Protein AF-A0AAD5JC80-F1 (afdb_monomer_lite)

Foldseek 3Di:
DVPDDQADDDLDDQDFQNVLLAADQDLDADPVFLPFAACQCVDPVNPDDDDPVVVVVVVVVVVVCVVVPPVPDDPVSSVVSPDDPDRHRDDCTGPLSVVVNVCVVPVPCPADEDADDHDALAKRHDAPRDPPWHWDFDADDDDPVNVPDDDHSNVVSCNVNGITGTDPVCSVVSVCSVCVSCVVHPHDYDYDNDD

Organism: Acer negundo (NCBI:txid4023)

Structure (mmCIF, N/CA/C/O backbone):
data_AF-A0AAD5JC80-F1
#
_entry.id   AF-A0AAD5JC80-F1
#
loop_
_atom_site.group_PDB
_atom_site.id
_atom_site.type_symbol
_atom_site.label_atom_id
_atom_site.label_alt_id
_atom_site.label_comp_id
_atom_site.label_asym_id
_atom_site.label_entity_id
_atom_site.label_seq_id
_atom_site.pdbx_PDB_ins_code
_atom_site.Cartn_x
_atom_site.Cartn_y
_atom_site.Cartn_z
_atom_site.occupancy
_atom_site.B_iso_or_equiv
_atom_site.auth_seq_id
_atom_site.auth_comp_id
_atom_site.auth_asym_id
_atom_site.auth_atom_id
_atom_site.pdbx_PDB_model_num
ATOM 1 N N . MET A 1 1 ? 13.075 0.903 -0.795 1.00 59.62 1 MET A N 1
ATOM 2 C CA . MET A 1 1 ? 13.596 1.175 -2.157 1.00 59.62 1 MET A CA 1
ATOM 3 C C . MET A 1 1 ? 14.221 -0.089 -2.755 1.00 59.62 1 MET A C 1
ATOM 5 O O . MET A 1 1 ? 14.386 -1.068 -2.037 1.00 59.62 1 MET A O 1
ATOM 9 N N . ASP A 1 2 ? 14.571 -0.115 -4.049 1.00 63.19 2 ASP A N 1
ATOM 10 C CA . ASP A 1 2 ? 15.135 -1.327 -4.689 1.00 63.19 2 ASP A CA 1
ATOM 11 C C . ASP A 1 2 ? 16.521 -1.729 -4.172 1.00 63.19 2 ASP A C 1
ATOM 13 O O . ASP A 1 2 ? 16.897 -2.894 -4.290 1.00 63.19 2 ASP A O 1
ATOM 17 N N . HIS A 1 3 ? 17.264 -0.790 -3.581 1.00 73.25 3 HIS A N 1
ATOM 18 C CA . HIS A 1 3 ? 18.535 -1.064 -2.909 1.00 73.25 3 HIS A CA 1
ATOM 19 C C . HIS A 1 3 ? 18.376 -1.671 -1.510 1.00 73.25 3 HIS A C 1
ATOM 21 O O . HIS A 1 3 ? 19.348 -2.197 -0.971 1.00 73.25 3 HIS A O 1
ATOM 27 N N . ASP A 1 4 ? 17.174 -1.625 -0.932 1.00 72.25 4 ASP A N 1
ATOM 28 C CA . ASP A 1 4 ? 16.898 -2.179 0.392 1.00 72.25 4 ASP A CA 1
ATOM 29 C C . ASP A 1 4 ? 16.580 -3.671 0.321 1.00 72.25 4 ASP A C 1
ATOM 31 O O . ASP A 1 4 ? 16.280 -4.222 -0.740 1.00 72.25 4 ASP A O 1
ATOM 35 N N . ASN A 1 5 ? 16.588 -4.342 1.471 1.00 81.12 5 ASN A N 1
ATOM 36 C CA . ASN A 1 5 ? 16.246 -5.757 1.568 1.00 81.12 5 ASN A CA 1
ATOM 37 C C . ASN A 1 5 ? 14.864 -6.064 0.939 1.00 81.12 5 ASN A C 1
ATOM 39 O O . ASN A 1 5 ? 13.872 -5.487 1.386 1.00 81.12 5 ASN A O 1
ATOM 43 N N . PRO A 1 6 ? 14.781 -6.989 -0.047 1.00 77.19 6 PRO A N 1
ATOM 44 C CA . PRO A 1 6 ? 13.681 -7.902 -0.339 1.00 77.19 6 PRO A CA 1
ATOM 45 C C . PRO A 1 6 ? 12.348 -7.757 0.372 1.00 77.19 6 PRO A C 1
ATOM 47 O O . PRO A 1 6 ? 11.291 -7.436 -0.168 1.00 77.19 6 PRO A O 1
ATOM 50 N N . PHE A 1 7 ? 12.485 -8.113 1.637 1.00 81.38 7 PHE A N 1
ATOM 51 C CA . PHE A 1 7 ? 11.472 -8.749 2.449 1.00 81.38 7 PHE A CA 1
ATOM 52 C C . PHE A 1 7 ? 11.257 -7.963 3.741 1.00 81.38 7 PHE A C 1
ATOM 54 O O . PHE A 1 7 ? 10.850 -8.525 4.755 1.00 81.38 7 PHE A O 1
ATOM 61 N N . GLN A 1 8 ? 11.620 -6.682 3.727 1.00 76.62 8 GLN A N 1
ATOM 62 C CA . GLN A 1 8 ? 11.486 -5.779 4.856 1.00 76.62 8 GLN A CA 1
ATOM 63 C C . GLN A 1 8 ? 10.945 -4.440 4.378 1.00 76.62 8 GLN A C 1
ATOM 65 O O . GLN A 1 8 ? 11.217 -4.003 3.257 1.00 76.62 8 GLN A O 1
ATOM 70 N N . ASP A 1 9 ? 10.192 -3.790 5.258 1.00 74.25 9 ASP A N 1
ATOM 71 C CA . ASP A 1 9 ? 9.715 -2.438 5.034 1.00 74.25 9 ASP A CA 1
ATOM 72 C C . ASP A 1 9 ? 10.898 -1.469 4.907 1.00 74.25 9 ASP A C 1
ATOM 74 O O . ASP A 1 9 ? 11.919 -1.574 5.596 1.00 74.25 9 ASP A O 1
ATOM 78 N N . SER A 1 10 ? 10.763 -0.532 3.969 1.00 71.31 10 SER A N 1
ATOM 79 C CA . SER A 1 10 ? 11.756 0.512 3.739 1.00 71.31 10 SER A CA 1
ATOM 80 C C . SER A 1 10 ? 11.808 1.418 4.965 1.00 71.31 10 SER A C 1
ATOM 82 O O . SER A 1 10 ? 10.829 2.091 5.272 1.00 71.31 10 SER A O 1
ATOM 84 N N . LYS A 1 11 ? 12.954 1.457 5.652 1.00 68.31 11 LYS A N 1
ATOM 85 C CA . LYS A 1 11 ? 13.178 2.357 6.802 1.00 68.31 11 LYS A CA 1
ATOM 86 C C . LYS A 1 11 ? 13.638 3.755 6.377 1.00 68.31 11 LYS A C 1
ATOM 88 O O . LYS A 1 11 ? 13.760 4.648 7.216 1.00 68.31 11 LYS A O 1
ATOM 93 N N . ASP A 1 12 ? 13.895 3.930 5.083 1.00 64.00 12 ASP A N 1
ATOM 94 C CA . ASP A 1 12 ? 14.198 5.219 4.479 1.00 64.00 12 ASP A CA 1
ATOM 95 C C . ASP A 1 12 ? 12.967 6.126 4.507 1.00 64.00 12 ASP A C 1
ATOM 97 O O . ASP A 1 12 ? 11.843 5.698 4.234 1.00 64.00 12 ASP A O 1
ATOM 101 N N . LEU A 1 13 ? 13.192 7.404 4.817 1.00 59.66 13 LEU A N 1
ATOM 102 C CA . LEU A 1 13 ? 12.146 8.411 4.750 1.00 59.66 13 LEU A CA 1
ATOM 103 C C . LEU A 1 13 ? 11.677 8.561 3.298 1.00 59.66 13 LEU A C 1
ATOM 105 O O . LEU A 1 13 ? 12.458 8.932 2.422 1.00 59.66 13 LEU A O 1
ATOM 109 N N . THR A 1 14 ? 10.385 8.356 3.064 1.00 62.00 14 THR A N 1
ATOM 110 C CA . THR A 1 14 ? 9.762 8.687 1.786 1.00 62.00 14 THR A CA 1
ATOM 111 C C . THR A 1 14 ? 9.471 10.189 1.743 1.00 62.00 14 THR A C 1
ATOM 113 O O . THR A 1 14 ? 8.589 10.682 2.446 1.00 62.00 14 THR A O 1
ATOM 116 N N . THR A 1 15 ? 10.210 10.943 0.934 1.00 60.16 15 THR A N 1
ATOM 117 C CA . THR A 1 15 ? 9.846 12.313 0.546 1.00 60.16 15 THR A CA 1
ATOM 118 C C . THR A 1 15 ? 8.687 12.306 -0.458 1.00 60.16 15 THR A C 1
ATOM 120 O O . THR A 1 15 ? 8.429 11.282 -1.100 1.00 60.16 15 THR A O 1
ATOM 123 N N . LEU A 1 16 ? 8.050 13.466 -0.666 1.00 58.78 16 LEU A N 1
ATOM 124 C CA . LEU A 1 16 ? 7.154 13.714 -1.811 1.00 58.78 16 LEU A CA 1
ATOM 125 C C . LEU A 1 16 ? 7.835 13.233 -3.111 1.00 58.78 16 LEU A C 1
ATOM 127 O O . LEU A 1 16 ? 9.043 13.438 -3.261 1.00 58.78 16 LEU A O 1
ATOM 131 N N . GLY A 1 17 ? 7.128 12.537 -4.007 1.00 61.09 17 GLY A N 1
ATOM 132 C CA . GLY A 1 17 ? 7.745 11.895 -5.180 1.00 61.09 17 GLY A CA 1
ATOM 133 C C . GLY A 1 17 ? 8.275 10.485 -4.916 1.00 61.09 17 GLY A C 1
ATOM 134 O O . GLY A 1 17 ? 8.013 9.543 -5.657 1.00 61.09 17 GLY A O 1
ATOM 135 N N . SER A 1 18 ? 9.061 10.310 -3.853 1.00 65.94 18 SER A N 1
ATOM 136 C CA . SER A 1 18 ? 9.803 9.059 -3.622 1.00 65.94 18 SER A CA 1
ATOM 137 C C . SER A 1 18 ? 8.917 7.889 -3.182 1.00 65.94 18 SER A C 1
ATOM 139 O O . SER A 1 18 ? 9.278 6.734 -3.395 1.00 65.94 18 SER A O 1
ATOM 141 N N . GLN A 1 19 ? 7.739 8.190 -2.627 1.00 68.75 19 GLN A N 1
ATOM 142 C CA . GLN A 1 19 ? 6.701 7.210 -2.294 1.00 68.75 19 GLN A CA 1
ATOM 143 C C . GLN A 1 19 ? 6.283 6.368 -3.510 1.00 68.75 19 GLN A C 1
ATOM 145 O O . GLN A 1 19 ? 5.933 5.205 -3.360 1.00 68.75 19 GLN A O 1
ATOM 150 N N . MET A 1 20 ? 6.429 6.910 -4.722 1.00 72.75 20 MET A N 1
ATOM 151 C CA . MET A 1 20 ? 6.118 6.224 -5.978 1.00 72.75 20 MET A CA 1
ATOM 152 C C . MET A 1 20 ? 7.119 5.116 -6.338 1.00 72.75 20 MET A C 1
ATOM 154 O O . MET A 1 20 ? 6.919 4.372 -7.295 1.00 72.75 20 MET A O 1
ATOM 158 N N . LEU A 1 21 ? 8.229 5.018 -5.599 1.00 74.44 21 LEU A N 1
ATOM 159 C CA . LEU A 1 21 ? 9.190 3.920 -5.701 1.00 74.44 21 LEU A CA 1
ATOM 160 C C . LEU A 1 21 ? 8.923 2.800 -4.691 1.00 74.44 21 LEU A C 1
ATOM 162 O O . LEU A 1 21 ? 9.604 1.769 -4.721 1.00 74.44 21 LEU A O 1
ATOM 166 N N . CYS A 1 22 ? 7.982 2.997 -3.766 1.00 77.44 22 CYS A N 1
ATOM 167 C CA . CYS A 1 22 ? 7.575 1.949 -2.849 1.00 77.44 22 CYS A CA 1
ATOM 168 C C . CYS A 1 22 ? 6.920 0.817 -3.637 1.00 77.44 22 CYS A C 1
ATOM 170 O O . CYS A 1 22 ? 6.179 1.037 -4.591 1.00 77.44 22 CYS A O 1
ATOM 172 N N . ARG A 1 23 ? 7.231 -0.419 -3.244 1.00 82.94 23 ARG A N 1
ATOM 173 C CA . ARG A 1 23 ? 6.655 -1.607 -3.861 1.00 82.94 23 ARG A CA 1
ATOM 174 C C . ARG A 1 23 ? 6.197 -2.573 -2.790 1.00 82.94 23 ARG A C 1
ATOM 176 O O . ARG A 1 23 ? 6.936 -2.861 -1.848 1.00 82.94 23 ARG A O 1
ATOM 183 N N . LEU A 1 24 ? 4.981 -3.062 -2.956 1.00 84.62 24 LEU A N 1
ATOM 184 C CA . LEU A 1 24 ? 4.378 -4.091 -2.137 1.00 84.62 24 LEU A CA 1
ATOM 185 C C . LEU A 1 24 ? 5.212 -5.369 -2.223 1.00 84.62 24 LEU A C 1
ATOM 187 O O . LEU A 1 24 ? 5.477 -5.858 -3.319 1.00 84.62 24 LEU A O 1
ATOM 191 N N . TYR A 1 25 ? 5.588 -5.922 -1.072 1.00 82.75 25 TYR A N 1
ATOM 192 C CA . TYR A 1 25 ? 6.295 -7.205 -1.004 1.00 82.75 25 TYR A CA 1
ATOM 193 C C . TYR A 1 25 ? 5.526 -8.293 -0.247 1.00 82.75 25 TYR A C 1
ATOM 195 O O . TYR A 1 25 ? 5.770 -9.476 -0.467 1.00 82.75 25 TYR A O 1
ATOM 203 N N . ARG A 1 26 ? 4.579 -7.918 0.625 1.00 82.62 26 ARG A N 1
ATOM 204 C CA . ARG A 1 26 ? 3.703 -8.850 1.348 1.00 82.62 26 ARG A CA 1
ATOM 205 C C . ARG A 1 26 ? 2.368 -8.203 1.704 1.00 82.62 26 ARG A C 1
ATOM 207 O O . ARG A 1 26 ? 2.316 -7.012 2.003 1.00 82.62 26 ARG A O 1
ATOM 214 N N . PHE A 1 27 ? 1.312 -9.008 1.766 1.00 80.25 27 PHE A N 1
ATOM 215 C CA . PHE A 1 27 ? 0.043 -8.609 2.374 1.00 80.25 27 PHE A CA 1
ATOM 216 C C . PHE A 1 27 ? 0.119 -8.805 3.886 1.00 80.25 27 PHE A C 1
ATOM 218 O O . PHE A 1 27 ? -0.125 -9.895 4.402 1.00 80.25 27 PHE A O 1
ATOM 225 N N . GLN A 1 28 ? 0.512 -7.750 4.595 1.00 79.31 28 GLN A N 1
ATOM 226 C CA . GLN A 1 28 ? 0.576 -7.749 6.050 1.00 79.31 28 GLN A CA 1
ATOM 227 C C . GLN A 1 28 ? 0.132 -6.401 6.609 1.00 79.31 28 GLN A C 1
ATOM 229 O O . GLN A 1 28 ? 0.333 -5.346 6.012 1.00 79.31 28 GLN A O 1
ATOM 234 N N . GLU A 1 29 ? -0.501 -6.457 7.773 1.00 77.62 29 GLU A N 1
ATOM 235 C CA . GLU A 1 29 ? -0.942 -5.296 8.519 1.00 77.62 29 GLU A CA 1
ATOM 236 C C . GLU A 1 29 ? 0.274 -4.525 9.018 1.00 77.62 29 GLU A C 1
ATOM 238 O O . GLU A 1 29 ? 1.187 -5.111 9.596 1.00 77.62 29 GLU A O 1
ATOM 243 N N . ASN A 1 30 ? 0.280 -3.216 8.776 1.00 74.94 30 ASN A N 1
ATOM 244 C CA . ASN A 1 30 ? 1.352 -2.346 9.238 1.00 74.94 30 ASN A CA 1
ATOM 245 C C . ASN A 1 30 ? 1.399 -2.323 10.776 1.00 74.94 30 ASN A C 1
ATOM 247 O O . ASN A 1 30 ? 0.355 -2.337 11.437 1.00 74.94 30 ASN A O 1
ATOM 251 N N . ASP A 1 31 ? 2.598 -2.196 11.339 1.00 70.25 31 ASP A N 1
ATOM 252 C CA . ASP A 1 31 ? 2.843 -2.171 12.784 1.00 70.25 31 ASP A CA 1
ATOM 253 C C . ASP A 1 31 ? 2.041 -1.105 13.550 1.00 70.25 31 ASP A C 1
ATOM 255 O O . ASP A 1 31 ? 1.685 -1.300 14.715 1.00 70.25 31 ASP A O 1
ATOM 259 N N . LYS A 1 32 ? 1.679 0.004 12.893 1.00 70.25 32 LYS A N 1
ATOM 260 C CA . LYS A 1 32 ? 0.777 1.031 13.440 1.00 70.25 32 LYS A CA 1
ATOM 261 C C . LYS A 1 32 ? -0.577 0.453 13.841 1.00 70.25 32 LYS A C 1
ATOM 263 O O . LYS A 1 32 ? -1.128 0.858 14.860 1.00 70.25 32 LYS A O 1
ATOM 268 N N . PHE A 1 33 ? -1.112 -0.468 13.041 1.00 75.94 33 PHE A N 1
ATOM 269 C CA . PHE A 1 33 ? -2.371 -1.144 13.338 1.00 75.94 33 PHE A CA 1
ATOM 270 C C . PHE A 1 33 ? -2.148 -2.423 14.132 1.00 75.94 33 PHE A C 1
ATOM 272 O O . PHE A 1 33 ? -2.972 -2.726 14.984 1.00 75.94 33 PHE A O 1
ATOM 279 N N . VAL A 1 34 ? -1.036 -3.139 13.935 1.00 76.75 34 VAL A N 1
ATOM 280 C CA . VAL A 1 34 ? -0.784 -4.403 14.649 1.00 76.75 34 VAL A CA 1
ATOM 281 C C . VAL A 1 34 ? -0.771 -4.226 16.177 1.00 76.75 34 VAL A C 1
ATOM 283 O O . VAL A 1 34 ? -1.183 -5.131 16.900 1.00 76.75 34 VAL A O 1
ATOM 286 N N . LYS A 1 35 ? -0.366 -3.038 16.658 1.00 77.06 35 LYS A N 1
ATOM 287 C CA . LYS A 1 35 ? -0.378 -2.632 18.077 1.00 77.06 35 LYS A CA 1
ATOM 288 C C . LYS A 1 35 ? -1.738 -2.148 18.584 1.00 77.06 35 LYS A C 1
ATOM 290 O O . LYS A 1 35 ? -1.878 -1.893 19.776 1.00 77.06 35 LYS A O 1
ATOM 295 N N . TYR A 1 36 ? -2.717 -1.946 17.707 1.00 82.38 36 TYR A N 1
ATOM 296 C CA . TYR A 1 36 ? -4.014 -1.415 18.105 1.00 82.38 36 TYR A CA 1
ATOM 297 C C . TYR A 1 36 ? -4.770 -2.444 18.948 1.00 82.38 36 TYR A C 1
ATOM 299 O O . TYR A 1 36 ? -4.973 -3.574 18.506 1.00 82.38 36 TYR A O 1
ATOM 307 N N . GLU A 1 37 ? -5.234 -2.040 20.127 1.00 83.69 37 GLU A N 1
ATOM 308 C CA . GLU A 1 37 ? -6.075 -2.856 21.003 1.00 83.69 37 GLU A CA 1
ATOM 309 C C . GLU A 1 37 ? -7.517 -2.332 20.994 1.00 83.69 37 GLU A C 1
ATOM 311 O O . GLU A 1 37 ? -7.754 -1.122 20.978 1.00 83.69 37 GLU A O 1
ATOM 316 N N . ALA A 1 38 ? -8.493 -3.242 20.997 1.00 84.50 38 ALA A N 1
ATOM 317 C CA . ALA A 1 38 ? -9.907 -2.877 21.050 1.00 84.50 38 ALA A CA 1
ATOM 318 C C . ALA A 1 38 ? -10.232 -2.036 22.299 1.00 84.50 38 ALA A C 1
ATOM 320 O O . ALA A 1 38 ? -9.720 -2.287 23.390 1.00 84.50 38 ALA A O 1
ATOM 321 N N . GLY A 1 39 ? -11.107 -1.045 22.145 1.00 82.81 39 GLY A N 1
ATOM 322 C CA . GLY A 1 39 ? -11.510 -0.104 23.185 1.00 82.81 39 GLY A CA 1
ATOM 323 C C . GLY A 1 39 ? -10.570 1.090 23.384 1.00 82.81 39 GLY A C 1
ATOM 324 O O . GLY A 1 39 ? -10.955 2.036 24.078 1.00 82.81 39 GLY A O 1
ATOM 325 N N . VAL A 1 40 ? -9.373 1.115 22.779 1.00 81.31 40 VAL A N 1
ATOM 326 C CA . VAL A 1 40 ? -8.398 2.212 22.956 1.00 81.31 40 VAL A CA 1
ATOM 327 C C . VAL A 1 40 ? -8.943 3.545 22.439 1.00 81.31 40 VAL A C 1
ATOM 329 O O . VAL A 1 40 ? -8.760 4.574 23.089 1.00 81.31 40 VAL A O 1
ATOM 332 N N . MET A 1 41 ? -9.665 3.553 21.313 1.00 78.81 41 MET A N 1
ATOM 333 C CA . MET A 1 41 ? -10.274 4.780 20.774 1.00 78.81 41 MET A CA 1
ATOM 334 C C . MET A 1 41 ? -11.457 5.280 21.617 1.00 78.81 41 MET A C 1
ATOM 336 O O . MET A 1 41 ? -11.747 6.485 21.650 1.00 78.81 41 MET A O 1
ATOM 340 N N . SER A 1 42 ? -12.162 4.356 22.265 1.00 71.81 42 SER A N 1
ATOM 341 C CA . SER A 1 42 ? -13.343 4.640 23.084 1.00 71.81 42 SER A CA 1
ATOM 342 C C . SER A 1 42 ? -12.981 5.000 24.528 1.00 71.81 42 SER A C 1
ATOM 344 O O . SER A 1 42 ? -13.773 5.650 25.211 1.00 71.81 42 SER A O 1
ATOM 346 N N . SER A 1 43 ? -11.784 4.631 24.994 1.00 74.19 43 SER A N 1
ATOM 347 C CA . SER A 1 43 ? -11.316 4.907 26.350 1.00 74.19 43 SER A CA 1
ATOM 348 C C . SER A 1 43 ? -10.774 6.342 26.489 1.00 74.19 43 SER A C 1
ATOM 350 O O . SER A 1 43 ? -9.801 6.694 25.819 1.00 74.19 43 SER A O 1
ATOM 352 N N . PRO A 1 44 ? -11.330 7.172 27.395 1.00 67.19 44 PRO A N 1
ATOM 353 C CA . PRO A 1 44 ? -10.838 8.532 27.634 1.00 67.19 44 PRO A CA 1
ATOM 354 C C . PRO A 1 44 ? -9.382 8.579 28.127 1.00 67.19 44 PRO A C 1
ATOM 356 O O . PRO A 1 44 ? -8.685 9.562 27.884 1.00 67.19 44 PRO A O 1
ATOM 359 N N . ASP A 1 45 ? -8.932 7.520 28.806 1.00 70.19 45 ASP A N 1
ATOM 360 C CA . ASP A 1 45 ? -7.620 7.456 29.459 1.00 70.19 45 ASP A CA 1
ATOM 361 C C . ASP A 1 45 ? -6.531 6.825 28.575 1.00 70.19 45 ASP A C 1
ATOM 363 O O . ASP A 1 45 ? -5.346 7.055 28.816 1.00 70.19 45 ASP A O 1
ATOM 367 N N . HIS A 1 46 ? -6.919 6.065 27.542 1.00 65.88 46 HIS A N 1
ATOM 368 C CA . HIS A 1 46 ? -5.991 5.335 26.664 1.00 65.88 46 HIS A CA 1
ATOM 369 C C . HIS A 1 46 ? -5.926 5.888 25.237 1.00 65.88 46 HIS A C 1
ATOM 371 O O . HIS A 1 46 ? -5.053 5.477 24.473 1.00 65.88 46 HIS A O 1
ATOM 377 N N . ALA A 1 47 ? -6.796 6.837 24.873 1.00 62.91 47 ALA A N 1
ATOM 378 C CA . ALA A 1 47 ? -6.716 7.496 23.577 1.00 62.91 47 ALA A CA 1
ATOM 379 C C . ALA A 1 47 ? -5.322 8.137 23.388 1.00 62.91 47 ALA A C 1
ATOM 381 O O . ALA A 1 47 ? -4.888 8.921 24.244 1.00 62.91 47 ALA A O 1
ATOM 382 N N . PRO A 1 48 ? -4.612 7.847 22.278 1.00 64.50 48 PRO A N 1
ATOM 383 C CA . PRO A 1 48 ? -3.326 8.468 21.993 1.00 64.50 48 PRO A CA 1
ATOM 384 C C . PRO A 1 48 ? -3.465 9.992 22.002 1.00 64.50 48 PRO A C 1
ATOM 386 O O . PRO A 1 48 ? -4.244 10.563 21.235 1.00 64.50 48 PRO A O 1
ATOM 389 N N . LYS A 1 49 ? -2.724 10.670 22.882 1.00 68.31 49 LYS A N 1
ATOM 390 C CA . LYS A 1 49 ? -2.721 12.135 22.927 1.00 68.31 49 LYS A CA 1
ATOM 391 C C . LYS A 1 49 ? -1.888 12.660 21.765 1.00 68.31 49 LYS A C 1
ATOM 393 O O . LYS A 1 49 ? -0.686 12.411 21.700 1.00 68.31 49 LYS A O 1
ATOM 398 N N . PHE A 1 50 ? -2.532 13.382 20.855 1.00 75.38 50 PHE A N 1
ATOM 399 C CA . PHE A 1 50 ? -1.836 14.084 19.786 1.00 75.38 50 PHE A CA 1
ATOM 400 C C . PHE A 1 50 ? -1.169 15.347 20.344 1.00 75.38 50 PHE A C 1
ATOM 402 O O . PHE A 1 50 ? -1.842 16.220 20.890 1.00 75.38 50 PHE A O 1
ATOM 409 N N . ASP A 1 51 ? 0.153 15.425 20.223 1.00 80.81 51 ASP A N 1
ATOM 410 C CA . ASP A 1 51 ? 0.950 16.583 20.627 1.00 80.81 51 ASP A CA 1
ATOM 411 C C . ASP A 1 51 ? 1.182 17.487 19.408 1.00 80.81 51 ASP A C 1
ATOM 413 O O . ASP A 1 51 ? 2.031 17.205 18.557 1.00 80.81 51 ASP A O 1
ATOM 417 N N . GLN A 1 52 ? 0.387 18.555 19.320 1.00 80.12 52 GLN A N 1
ATOM 418 C CA . GLN A 1 52 ? 0.424 19.505 18.208 1.00 80.12 52 GLN A CA 1
ATOM 419 C C . GLN A 1 52 ? 1.773 20.232 18.119 1.00 80.12 52 GLN A C 1
ATOM 421 O O . GLN A 1 52 ? 2.308 20.380 17.026 1.00 80.12 52 GLN A O 1
ATOM 426 N N . GLU A 1 53 ? 2.359 20.642 19.249 1.00 84.12 53 GLU A N 1
ATOM 427 C CA . GLU A 1 53 ? 3.630 21.378 19.251 1.00 84.12 53 GLU A CA 1
ATOM 428 C C . GLU A 1 53 ? 4.780 20.493 18.776 1.00 84.12 53 GLU A C 1
ATOM 430 O O . GLU A 1 53 ? 5.613 20.917 17.968 1.00 84.12 53 GLU A O 1
ATOM 435 N N . LYS A 1 54 ? 4.806 19.235 19.233 1.00 79.69 54 LYS A N 1
ATOM 436 C CA . LYS A 1 54 ? 5.772 18.248 18.752 1.00 79.69 54 LYS A CA 1
ATOM 437 C C . LYS A 1 54 ? 5.608 18.006 17.253 1.00 79.69 54 LYS A C 1
ATOM 439 O O . LYS A 1 54 ? 6.608 18.006 16.537 1.00 79.69 54 LYS A O 1
ATOM 444 N N . HIS A 1 55 ? 4.375 17.824 16.781 1.00 74.00 55 HIS A N 1
ATOM 445 C CA . HIS A 1 55 ? 4.090 17.621 15.362 1.00 74.00 55 HIS A CA 1
ATOM 446 C C . HIS A 1 55 ? 4.546 18.812 14.506 1.00 74.00 55 HIS A C 1
ATOM 448 O O . HIS A 1 55 ? 5.250 18.622 13.516 1.00 74.00 55 HIS A O 1
ATOM 454 N N . ASP A 1 56 ? 4.206 20.036 14.903 1.00 76.38 56 ASP A N 1
ATOM 455 C CA . ASP A 1 56 ? 4.506 21.242 14.128 1.00 76.38 56 ASP A CA 1
ATOM 456 C C . ASP A 1 56 ? 6.008 21.525 14.076 1.00 76.38 56 ASP A C 1
ATOM 458 O O . ASP A 1 56 ? 6.542 21.871 13.020 1.00 76.38 56 ASP A O 1
ATOM 462 N N . LYS A 1 57 ? 6.717 21.300 15.187 1.00 79.62 57 LYS A N 1
ATOM 463 C CA . LYS A 1 57 ? 8.178 21.389 15.219 1.00 79.62 57 LYS A CA 1
ATOM 464 C C . LYS A 1 57 ? 8.820 20.367 14.278 1.00 79.62 57 LYS A C 1
ATOM 466 O O . LYS A 1 57 ? 9.721 20.717 13.522 1.00 79.62 57 LYS A O 1
ATOM 471 N N . MET A 1 58 ? 8.334 19.125 14.284 1.00 68.25 58 MET A N 1
ATOM 472 C CA . MET A 1 58 ? 8.824 18.077 13.382 1.00 68.25 58 MET A CA 1
ATOM 473 C C . MET A 1 58 ? 8.538 18.411 11.915 1.00 68.25 58 MET A C 1
ATOM 475 O O . MET A 1 58 ? 9.410 18.237 11.068 1.00 68.25 58 MET A O 1
ATOM 479 N N . PHE A 1 59 ? 7.348 18.928 11.607 1.00 71.62 59 PHE A N 1
ATOM 480 C CA . PHE A 1 59 ? 7.000 19.362 10.257 1.00 71.62 59 PHE A CA 1
ATOM 481 C C . PHE A 1 59 ? 7.943 20.468 9.766 1.00 71.62 59 PHE A C 1
ATOM 483 O O . PHE A 1 59 ? 8.473 20.380 8.661 1.00 71.62 59 PHE A O 1
ATOM 490 N N . GLN A 1 60 ? 8.228 21.465 10.607 1.00 73.75 60 GLN A N 1
ATOM 491 C CA . GLN A 1 60 ? 9.178 22.534 10.285 1.00 73.75 60 GLN A CA 1
ATOM 492 C C . GLN A 1 60 ? 10.606 22.014 10.076 1.00 73.75 60 GLN A C 1
ATOM 494 O O . GLN A 1 60 ? 11.276 22.444 9.139 1.00 73.75 60 GLN A O 1
ATOM 499 N N . GLU A 1 61 ? 11.066 21.070 10.903 1.00 73.38 61 GLU A N 1
ATOM 500 C CA . GLU A 1 61 ? 12.371 20.419 10.729 1.00 73.38 61 GLU A CA 1
ATOM 501 C C . GLU A 1 61 ? 12.447 19.660 9.391 1.00 73.38 61 GLU A C 1
ATOM 503 O O . GLU A 1 61 ? 13.445 19.761 8.679 1.00 73.38 61 GLU A O 1
ATOM 508 N N . MET A 1 62 ? 11.378 18.959 9.004 1.00 61.91 62 MET A N 1
ATOM 509 C CA . MET A 1 62 ? 11.293 18.204 7.747 1.00 61.91 62 MET A CA 1
ATOM 510 C C . MET A 1 62 ? 11.254 19.115 6.514 1.00 61.91 62 MET A C 1
ATOM 512 O O . MET A 1 62 ? 11.930 18.834 5.525 1.00 61.91 62 MET A O 1
ATOM 516 N N . VAL A 1 63 ? 10.525 20.234 6.582 1.00 66.50 63 VAL A N 1
ATOM 517 C CA . VAL A 1 63 ? 10.514 21.263 5.527 1.00 66.50 63 VAL A CA 1
ATOM 518 C C . VAL A 1 63 ? 11.904 21.886 5.367 1.00 66.50 63 VAL A C 1
ATOM 520 O O . VAL A 1 63 ? 12.419 21.960 4.254 1.00 66.50 63 VAL A O 1
ATOM 523 N N . ALA A 1 64 ? 12.563 22.249 6.472 1.00 69.12 64 ALA A N 1
ATOM 524 C CA . ALA A 1 64 ? 13.909 22.822 6.437 1.00 69.12 64 ALA A CA 1
ATOM 525 C C . ALA A 1 64 ? 14.970 21.842 5.893 1.00 69.12 64 ALA A C 1
ATOM 527 O O . ALA A 1 64 ? 15.933 22.261 5.245 1.00 69.12 64 ALA A O 1
ATOM 528 N N . LEU A 1 65 ? 14.804 20.538 6.139 1.00 61.78 65 LEU A N 1
ATOM 529 C CA . LEU A 1 65 ? 15.643 19.493 5.545 1.00 61.78 65 LEU A CA 1
ATOM 530 C C . LEU A 1 65 ? 15.419 19.373 4.030 1.00 61.78 65 LEU A C 1
ATOM 532 O O . LEU A 1 65 ? 16.390 19.235 3.289 1.00 61.78 65 LEU A O 1
ATOM 536 N N . ALA A 1 66 ? 14.171 19.462 3.565 1.00 57.19 66 ALA A N 1
ATOM 537 C CA . ALA A 1 66 ? 13.838 19.392 2.142 1.00 57.19 66 ALA A CA 1
ATOM 538 C C . ALA A 1 66 ? 14.379 20.596 1.344 1.00 57.19 66 ALA A C 1
ATOM 540 O O . ALA A 1 66 ? 14.854 20.428 0.218 1.00 57.19 66 ALA A O 1
ATOM 541 N N . ASP A 1 67 ? 14.373 21.793 1.937 1.00 61.97 67 ASP A N 1
ATOM 542 C CA . ASP A 1 67 ? 14.833 23.024 1.279 1.00 61.97 67 ASP A CA 1
ATOM 543 C C . ASP A 1 67 ? 16.354 23.070 1.046 1.00 61.97 67 ASP A C 1
ATOM 545 O O . ASP A 1 67 ? 16.816 23.685 0.081 1.00 61.97 67 ASP A O 1
ATOM 549 N N . ASN A 1 68 ? 17.155 22.395 1.879 1.00 58.81 68 ASN A N 1
ATOM 550 C CA . ASN A 1 68 ? 18.618 22.466 1.798 1.00 58.81 68 ASN A CA 1
ATOM 551 C C . ASN A 1 68 ? 19.247 21.631 0.668 1.00 58.81 68 ASN A C 1
ATOM 553 O O . ASN A 1 68 ? 20.451 21.752 0.455 1.00 58.81 68 ASN A O 1
ATOM 557 N N . ARG A 1 69 ? 18.475 20.821 -0.077 1.00 47.16 69 ARG A N 1
ATOM 558 C CA . ARG A 1 69 ? 18.905 19.987 -1.232 1.00 47.16 69 ARG A CA 1
ATOM 559 C C . ARG A 1 69 ? 20.132 19.077 -1.027 1.00 47.16 69 ARG A C 1
ATOM 561 O O . ARG A 1 69 ? 20.514 18.373 -1.959 1.00 47.16 69 ARG A O 1
ATOM 568 N N . ASP A 1 70 ? 20.724 19.049 0.160 1.00 42.09 70 ASP A N 1
ATOM 569 C CA . ASP A 1 70 ? 21.786 18.138 0.560 1.00 42.09 70 ASP A CA 1
ATOM 570 C C . ASP A 1 70 ? 21.120 16.989 1.323 1.00 42.09 70 ASP A C 1
ATOM 572 O O . ASP A 1 70 ? 20.822 17.087 2.514 1.00 42.09 70 ASP A O 1
ATOM 576 N N . ILE A 1 71 ? 20.777 15.921 0.598 1.00 47.81 71 ILE A N 1
ATOM 577 C CA . ILE A 1 71 ? 20.009 14.761 1.088 1.00 47.81 71 ILE A CA 1
ATOM 578 C C . ILE A 1 71 ? 20.920 13.848 1.935 1.00 47.81 71 ILE A C 1
ATOM 580 O O . ILE A 1 71 ? 20.968 12.630 1.775 1.00 47.81 71 ILE A O 1
ATOM 584 N N . SER A 1 72 ? 21.709 14.442 2.828 1.00 44.44 72 SER A N 1
ATOM 585 C CA . SER A 1 72 ? 22.509 13.726 3.810 1.00 44.44 72 SER A CA 1
ATOM 586 C C . SER A 1 72 ? 21.644 13.451 5.038 1.00 44.44 72 SER A C 1
ATOM 588 O O . SER A 1 72 ? 21.468 14.306 5.905 1.00 44.44 72 SER A O 1
ATOM 590 N N . TYR A 1 73 ? 21.120 12.228 5.075 1.00 50.38 73 TYR A N 1
ATOM 591 C CA . TYR A 1 73 ? 20.448 11.547 6.181 1.00 50.38 73 TYR A CA 1
ATOM 592 C C . TYR A 1 73 ? 20.747 12.112 7.584 1.00 50.38 73 TYR A C 1
ATOM 594 O O . TYR A 1 73 ? 21.877 12.060 8.071 1.00 50.38 73 TYR A O 1
ATOM 602 N N . SER A 1 74 ? 19.699 12.557 8.286 1.00 40.53 74 SER A N 1
ATOM 603 C CA . SER A 1 74 ? 19.748 12.793 9.734 1.00 40.53 74 SER A CA 1
ATOM 604 C C . SER A 1 74 ? 19.391 11.498 10.482 1.00 40.53 74 SER A C 1
ATOM 606 O O . SER A 1 74 ? 18.278 10.992 10.316 1.00 40.53 74 SER A O 1
ATOM 608 N N . PRO A 1 75 ? 20.267 10.965 11.356 1.00 42.31 75 PRO A N 1
ATOM 609 C CA . PRO A 1 75 ? 20.010 9.739 12.123 1.00 42.31 75 PRO A CA 1
ATOM 610 C C . PRO A 1 75 ? 18.760 9.788 13.018 1.00 42.31 75 PRO A C 1
ATOM 612 O O . PRO A 1 75 ? 18.225 8.744 13.384 1.00 42.31 75 PRO A O 1
ATOM 615 N N . LYS A 1 76 ? 18.287 10.991 13.375 1.00 41.31 76 LYS A N 1
ATOM 616 C CA . LYS A 1 76 ? 17.170 11.189 14.311 1.00 41.31 76 LYS A CA 1
ATOM 617 C C . LYS A 1 76 ? 15.796 10.891 13.704 1.00 41.31 76 LYS A C 1
ATOM 619 O O . LYS A 1 76 ? 14.909 10.446 14.422 1.00 41.31 76 LYS A O 1
ATOM 624 N N . THR A 1 77 ? 15.612 11.085 12.398 1.00 44.00 77 THR A N 1
ATOM 625 C CA . THR A 1 77 ? 14.336 10.783 11.719 1.00 44.00 77 THR A CA 1
ATOM 626 C C . THR A 1 77 ? 14.098 9.273 11.634 1.00 44.00 77 THR A C 1
ATOM 628 O O . THR A 1 77 ? 12.979 8.804 11.831 1.00 44.00 77 THR A O 1
ATOM 631 N N . ILE A 1 78 ? 15.172 8.503 11.432 1.00 41.91 78 ILE A N 1
ATOM 632 C CA . ILE A 1 78 ? 15.146 7.033 11.400 1.00 41.91 78 ILE A CA 1
ATOM 633 C C . ILE A 1 78 ? 14.798 6.468 12.783 1.00 41.91 78 ILE A C 1
ATOM 635 O O . ILE A 1 78 ? 14.114 5.459 12.874 1.00 41.91 78 ILE A O 1
ATOM 639 N N . GLU A 1 79 ? 15.219 7.118 13.872 1.00 39.84 79 GLU A N 1
ATOM 640 C CA . GLU A 1 79 ? 14.960 6.659 15.243 1.00 39.84 79 GLU A CA 1
ATOM 641 C C . GLU A 1 79 ? 13.465 6.612 15.605 1.00 39.84 79 GLU A C 1
ATOM 643 O O . GLU A 1 79 ? 13.049 5.703 16.313 1.00 39.84 79 GLU A O 1
ATOM 648 N N . TYR A 1 80 ? 12.642 7.526 15.078 1.00 40.44 80 TYR A N 1
ATOM 649 C CA . TYR A 1 80 ? 11.188 7.539 15.313 1.00 40.44 80 TYR A CA 1
ATOM 650 C C . TYR A 1 80 ? 10.420 6.516 14.455 1.00 40.44 80 TYR A C 1
ATOM 652 O O . TYR A 1 80 ? 9.338 6.080 14.837 1.00 40.44 80 TYR A O 1
ATOM 660 N N . LEU A 1 81 ? 10.986 6.125 13.308 1.00 44.50 81 LEU A N 1
ATOM 661 C CA . LEU A 1 81 ? 10.461 5.070 12.431 1.00 44.50 81 LEU A CA 1
ATOM 662 C C . LEU A 1 81 ? 11.061 3.694 12.745 1.00 44.50 81 LEU A C 1
ATOM 664 O O . LEU A 1 81 ? 10.724 2.717 12.081 1.00 44.50 81 LEU A O 1
ATOM 668 N N . LYS A 1 82 ? 11.962 3.594 13.735 1.00 48.12 82 LYS A N 1
ATOM 669 C CA . LYS A 1 82 ? 12.435 2.301 14.228 1.00 48.12 82 LYS A CA 1
ATOM 670 C C . LYS A 1 82 ? 11.272 1.598 14.911 1.00 48.12 82 LYS A C 1
ATOM 672 O O . LYS A 1 82 ? 10.973 1.824 16.079 1.00 48.12 82 LYS A O 1
ATOM 677 N N . GLU A 1 83 ? 10.633 0.742 14.136 1.00 55.78 83 GLU A N 1
ATOM 678 C CA . GLU A 1 83 ? 9.709 -0.273 14.606 1.00 55.78 83 GLU A CA 1
ATOM 679 C C . GLU A 1 83 ? 10.427 -1.168 15.625 1.00 55.78 83 GLU A C 1
ATOM 681 O O . GLU A 1 83 ? 11.572 -1.586 15.424 1.00 55.78 83 GLU A O 1
ATOM 686 N N . GLU A 1 84 ? 9.771 -1.414 16.758 1.00 55.47 84 GLU A N 1
ATOM 687 C CA . GLU A 1 84 ? 10.249 -2.383 17.742 1.00 55.47 84 GLU A CA 1
ATOM 688 C C . GLU A 1 84 ? 10.074 -3.787 17.157 1.00 55.47 84 GLU A C 1
ATOM 690 O O . GLU A 1 84 ? 8.967 -4.172 16.788 1.00 55.47 84 GLU A O 1
ATOM 695 N N . GLU A 1 85 ? 11.157 -4.558 17.062 1.00 51.25 85 GLU A N 1
ATOM 696 C CA . GLU A 1 85 ? 11.087 -5.935 16.572 1.00 51.25 85 GLU A CA 1
ATOM 697 C C . GLU A 1 85 ? 10.289 -6.817 17.549 1.00 51.25 85 GLU A C 1
ATOM 699 O O . GLU A 1 85 ? 10.542 -6.810 18.754 1.00 51.25 85 GLU A O 1
ATOM 704 N N . GLY A 1 86 ? 9.349 -7.614 17.024 1.00 54.41 86 GLY A N 1
ATOM 705 C CA . GLY A 1 86 ? 8.651 -8.654 17.794 1.00 54.41 86 GLY A CA 1
ATOM 706 C C . GLY A 1 86 ? 7.251 -8.300 18.300 1.00 54.41 86 GLY A C 1
ATOM 707 O O . GLY A 1 86 ? 6.791 -8.891 19.275 1.00 54.41 86 GLY A O 1
ATOM 708 N N . VAL A 1 87 ? 6.553 -7.360 17.661 1.00 55.78 87 VAL A N 1
ATOM 709 C CA . VAL A 1 87 ? 5.169 -7.031 18.023 1.00 55.78 87 VAL A CA 1
ATOM 710 C C . VAL A 1 87 ? 4.238 -8.141 17.539 1.00 55.78 87 VAL A C 1
ATOM 712 O O . VAL A 1 87 ? 3.876 -8.212 16.365 1.00 55.78 87 VAL A O 1
ATOM 715 N N . GLU A 1 88 ? 3.857 -9.034 18.447 1.00 56.09 88 GLU A N 1
ATOM 716 C CA . GLU A 1 88 ? 2.844 -10.037 18.146 1.00 56.09 88 GLU A CA 1
ATOM 717 C C . GLU A 1 88 ? 1.452 -9.414 18.070 1.00 56.09 88 GLU A C 1
ATOM 719 O O . GLU A 1 88 ? 1.068 -8.543 18.852 1.00 56.09 88 GLU A O 1
ATOM 724 N N . ARG A 1 89 ? 0.674 -9.917 17.114 1.00 57.69 89 ARG A N 1
ATOM 725 C CA . ARG A 1 89 ? -0.710 -9.524 16.894 1.00 57.69 89 ARG A CA 1
ATOM 726 C C . ARG A 1 89 ? -1.531 -9.840 18.146 1.00 57.69 89 ARG A C 1
ATOM 728 O O . ARG A 1 89 ? -1.715 -11.010 18.488 1.00 57.69 89 ARG A O 1
ATOM 735 N N . SER A 1 90 ? -2.052 -8.814 18.817 1.00 58.41 90 SER A N 1
ATOM 736 C CA . SER A 1 90 ? -2.926 -9.032 19.968 1.00 58.41 90 SER A CA 1
ATOM 737 C C . SER A 1 90 ? -4.221 -9.714 19.510 1.00 58.41 90 SER A C 1
ATOM 739 O O . SER A 1 90 ? -4.783 -9.431 18.444 1.00 58.41 90 SER A O 1
ATOM 741 N N . ARG A 1 91 ? -4.686 -10.698 20.287 1.00 59.25 91 ARG A N 1
ATOM 742 C CA . ARG A 1 91 ? -5.893 -11.465 19.960 1.00 59.25 91 ARG A CA 1
ATOM 743 C C . ARG A 1 91 ? -7.101 -10.530 20.075 1.00 59.25 91 ARG A C 1
ATOM 745 O O . ARG A 1 91 ? -7.527 -10.222 21.180 1.00 59.25 91 ARG A O 1
ATOM 752 N N . GLY A 1 92 ? -7.633 -10.086 18.937 1.00 67.31 92 GLY A N 1
ATOM 753 C CA . GLY A 1 92 ? -8.698 -9.078 18.891 1.00 67.31 92 GLY A CA 1
ATOM 754 C C . GLY A 1 92 ? -8.212 -7.629 18.762 1.00 67.31 92 GLY A C 1
ATOM 755 O O . GLY A 1 92 ? -8.993 -6.729 19.044 1.00 67.31 92 GLY A O 1
ATOM 756 N N . GLY A 1 93 ? -6.959 -7.402 18.351 1.00 79.44 93 GLY A N 1
ATOM 757 C CA . GLY A 1 93 ? -6.432 -6.097 17.937 1.00 79.44 93 GLY A CA 1
ATOM 758 C C . GLY A 1 93 ? -6.397 -5.893 16.417 1.00 79.44 93 GLY A C 1
ATOM 759 O O . GLY A 1 93 ? -6.981 -6.671 15.656 1.00 79.44 93 GLY A O 1
ATOM 760 N N . GLY A 1 94 ? -5.693 -4.856 15.959 1.00 85.12 94 GLY A N 1
ATOM 761 C CA . GLY A 1 94 ? -5.561 -4.536 14.532 1.00 85.12 94 GLY A CA 1
ATOM 762 C C . GLY A 1 94 ? -6.564 -3.503 14.009 1.00 85.12 94 GLY A C 1
ATOM 763 O O . GLY A 1 94 ? -7.402 -2.964 14.732 1.00 85.12 94 GLY A O 1
ATOM 764 N N . LEU A 1 95 ? -6.540 -3.287 12.699 1.00 84.69 95 LEU A N 1
ATOM 765 C CA . LEU A 1 95 ? -7.477 -2.475 11.927 1.00 84.69 95 LEU A CA 1
ATOM 766 C C . LEU A 1 95 ? -8.918 -2.951 12.122 1.00 84.69 95 LEU A C 1
ATOM 768 O O . LEU A 1 95 ? -9.827 -2.133 12.199 1.00 84.69 95 LEU A O 1
ATOM 772 N N . GLY A 1 96 ? -9.137 -4.262 12.258 1.00 84.75 96 GLY A N 1
ATOM 773 C CA . GLY A 1 96 ? -10.462 -4.810 12.555 1.00 84.75 96 GLY A CA 1
ATOM 774 C C . GLY A 1 96 ? -11.018 -4.325 13.897 1.00 84.75 96 GLY A C 1
ATOM 775 O O . GLY A 1 96 ? -12.198 -3.992 13.983 1.00 84.75 96 GLY A O 1
ATOM 776 N N . ALA A 1 97 ? -10.165 -4.222 14.919 1.00 86.50 97 ALA A N 1
ATOM 777 C CA . ALA A 1 97 ? -10.537 -3.684 16.224 1.00 86.50 97 ALA A CA 1
ATOM 778 C C . ALA A 1 97 ? -10.776 -2.170 16.172 1.00 86.50 97 ALA A C 1
ATOM 780 O O . ALA A 1 97 ? -11.745 -1.690 16.750 1.00 86.50 97 ALA A O 1
ATOM 781 N N . LEU A 1 98 ? -9.972 -1.429 15.401 1.00 87.25 98 LEU A N 1
ATOM 782 C CA . LEU A 1 98 ? -10.213 -0.005 15.154 1.00 87.25 98 LEU A CA 1
ATOM 783 C C . LEU A 1 98 ? -11.562 0.231 14.462 1.00 87.25 98 LEU A C 1
ATOM 785 O O . LEU A 1 98 ? -12.328 1.100 14.870 1.00 87.25 98 LEU A O 1
ATOM 789 N N . VAL A 1 99 ? -11.873 -0.550 13.423 1.00 87.38 99 VAL A N 1
ATOM 790 C CA . VAL A 1 99 ? -13.174 -0.493 12.739 1.00 87.38 99 VAL A CA 1
ATOM 791 C C .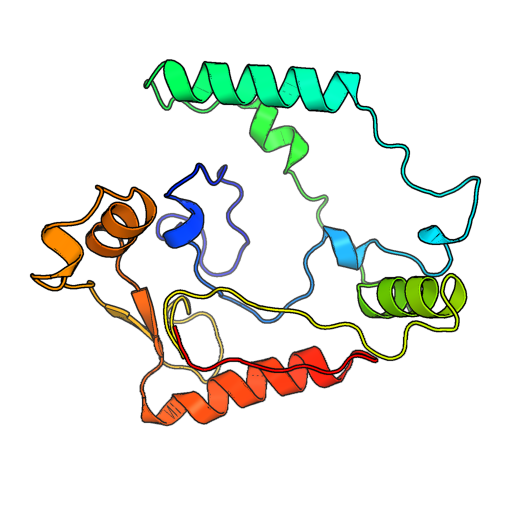 VAL A 1 99 ? -14.310 -0.859 13.702 1.00 87.38 99 VAL A C 1
ATOM 793 O O . VAL A 1 99 ? -15.371 -0.238 13.646 1.00 87.38 99 VAL A O 1
ATOM 796 N N . GLY A 1 100 ? -14.089 -1.819 14.605 1.00 88.25 100 GLY A N 1
ATOM 797 C CA . GLY A 1 100 ? -15.025 -2.168 15.675 1.00 88.25 100 GLY A CA 1
ATOM 798 C C . GLY A 1 100 ? -15.331 -0.987 16.596 1.00 88.25 100 GLY A C 1
ATOM 799 O O . GLY A 1 100 ? -16.495 -0.614 16.740 1.00 88.25 100 GLY A O 1
ATOM 800 N N . ASP A 1 101 ? -14.295 -0.345 17.136 1.00 89.12 101 ASP A N 1
ATOM 801 C CA . ASP A 1 101 ? -14.439 0.823 18.011 1.00 89.12 101 ASP A CA 1
ATOM 802 C C . ASP A 1 101 ? -15.115 2.000 17.293 1.00 89.12 101 ASP A C 1
ATOM 804 O O . ASP A 1 101 ? -15.954 2.692 17.872 1.00 89.12 101 ASP A O 1
ATOM 808 N N . LEU A 1 102 ? -14.792 2.224 16.013 1.00 89.19 102 LEU A N 1
ATOM 809 C CA . LEU A 1 102 ? -15.449 3.239 15.186 1.00 89.19 102 LEU A CA 1
ATOM 810 C C . LEU A 1 102 ? -16.955 2.980 15.072 1.00 89.19 102 LEU A C 1
ATOM 812 O O . LEU A 1 102 ? -17.748 3.906 15.243 1.00 89.19 102 LEU A O 1
ATOM 816 N N . LYS A 1 103 ? -17.358 1.733 14.815 1.00 89.44 103 LYS A N 1
ATOM 817 C CA . LYS A 1 103 ? -18.772 1.347 14.712 1.00 89.44 103 LYS A CA 1
ATOM 818 C C . LYS A 1 103 ? -19.497 1.433 16.057 1.00 89.44 103 LYS A C 1
ATOM 820 O O . LYS A 1 103 ? -20.651 1.851 16.094 1.00 89.44 103 LYS A O 1
ATOM 825 N N . GLU A 1 104 ? -18.830 1.101 17.162 1.00 89.62 104 GLU A N 1
ATOM 826 C CA . GLU A 1 104 ? -19.388 1.263 18.511 1.00 89.62 104 GLU A CA 1
ATOM 827 C C . GLU A 1 104 ? -19.602 2.743 18.857 1.00 89.62 104 GLU A C 1
ATOM 829 O O . GLU A 1 104 ? -20.678 3.145 19.305 1.00 89.62 104 GLU A O 1
ATOM 834 N N . LYS A 1 105 ? -18.589 3.577 18.602 1.00 89.44 105 LYS A N 1
ATOM 835 C CA . LYS A 1 105 ? -18.620 5.014 18.892 1.00 89.44 105 LYS A CA 1
ATOM 836 C C . LYS A 1 105 ? -19.593 5.775 17.998 1.00 89.44 105 LYS A C 1
ATOM 838 O O . LYS A 1 105 ? -20.193 6.760 18.434 1.00 89.44 105 LYS A O 1
ATOM 843 N N . PHE A 1 106 ? -19.756 5.330 16.757 1.00 90.31 106 PHE A N 1
ATOM 844 C CA . PHE A 1 106 ? -20.653 5.926 15.777 1.00 90.31 106 PHE A CA 1
ATOM 845 C C . PHE A 1 106 ? -21.677 4.883 15.306 1.00 90.31 106 PHE A C 1
ATOM 847 O O . PHE A 1 106 ? -21.528 4.343 14.217 1.00 90.31 106 PHE A O 1
ATOM 854 N N . PRO A 1 107 ? -22.780 4.651 16.050 1.00 89.00 107 PRO A N 1
ATOM 855 C CA . PRO A 1 107 ? -23.755 3.598 15.730 1.00 89.00 107 PRO A CA 1
ATOM 856 C C . PRO A 1 107 ? -24.468 3.733 14.374 1.00 89.00 107 PRO A C 1
ATOM 858 O O . PRO A 1 107 ? -25.200 2.836 13.977 1.00 89.00 107 PRO A O 1
ATOM 861 N N . LYS A 1 108 ? -24.317 4.877 13.693 1.00 93.31 108 LYS A N 1
ATOM 862 C CA . LYS A 1 108 ? -24.833 5.136 12.336 1.00 93.31 108 LYS A CA 1
ATOM 863 C C . LYS A 1 108 ? -23.783 4.900 11.240 1.00 93.31 108 LYS A C 1
ATOM 865 O O . LYS A 1 108 ? -24.033 5.232 10.087 1.00 93.31 108 LYS A O 1
ATOM 870 N N . LEU A 1 109 ? -22.581 4.456 11.602 1.00 88.31 109 LEU A N 1
ATOM 871 C CA . LEU A 1 109 ? -21.513 4.141 10.665 1.00 88.31 109 LEU A CA 1
ATOM 872 C C . LEU A 1 109 ? -21.739 2.725 10.133 1.00 88.31 109 LEU A C 1
ATOM 874 O O . LEU A 1 109 ? -21.345 1.746 10.764 1.00 88.31 109 LEU A O 1
ATOM 878 N N . ASP A 1 110 ? -22.384 2.635 8.976 1.00 85.06 110 ASP A N 1
ATOM 879 C CA . ASP A 1 110 ? -22.696 1.351 8.347 1.00 85.06 110 ASP A CA 1
ATOM 880 C C . ASP A 1 110 ? -21.434 0.726 7.724 1.00 85.06 110 ASP A C 1
ATOM 882 O O . ASP A 1 110 ? -21.048 -0.406 8.041 1.00 85.06 110 ASP A O 1
ATOM 886 N N . ASP A 1 111 ? -20.721 1.522 6.922 1.00 82.69 111 ASP A N 1
ATOM 887 C CA . ASP A 1 111 ? -19.591 1.074 6.115 1.00 82.69 111 ASP A CA 1
ATOM 888 C C . ASP A 1 111 ? -18.336 1.922 6.339 1.00 82.69 111 ASP A C 1
ATOM 890 O O . ASP A 1 111 ? -18.389 3.140 6.523 1.00 82.69 111 ASP A O 1
ATOM 894 N N . VAL A 1 112 ? -17.182 1.258 6.269 1.00 82.50 112 VAL A N 1
ATOM 895 C CA . VAL A 1 112 ? -15.864 1.891 6.187 1.00 82.50 112 VAL A CA 1
ATOM 896 C C . VAL A 1 112 ? -15.301 1.552 4.817 1.00 82.50 112 VAL A C 1
ATOM 898 O O . VAL A 1 112 ? -15.226 0.382 4.457 1.00 82.50 112 VAL A O 1
ATOM 901 N N . TYR A 1 113 ? -14.927 2.576 4.055 1.00 77.94 113 TYR A N 1
ATOM 902 C CA . TYR A 1 113 ? -14.325 2.417 2.737 1.00 77.94 113 TYR A CA 1
ATOM 903 C C . TYR A 1 113 ? -12.829 2.682 2.844 1.00 77.94 113 TYR A C 1
ATOM 905 O O . TYR A 1 113 ? -12.414 3.718 3.363 1.00 77.94 113 TYR A O 1
ATOM 913 N N . VAL A 1 114 ? -12.024 1.754 2.334 1.00 73.75 114 VAL A N 1
ATOM 914 C CA . VAL A 1 114 ? -10.572 1.912 2.232 1.00 73.75 114 VAL A CA 1
ATOM 915 C C . VAL A 1 114 ? -10.197 1.937 0.764 1.00 73.75 114 VAL A C 1
ATOM 917 O O . VAL A 1 114 ? -10.599 1.065 -0.003 1.00 73.75 114 VAL A O 1
ATOM 920 N N . TRP A 1 115 ? -9.426 2.951 0.385 1.00 67.88 115 TRP A N 1
ATOM 921 C CA . TRP A 1 115 ? -8.856 3.070 -0.946 1.00 67.88 115 TRP A CA 1
ATOM 922 C C . TRP A 1 115 ? -7.358 2.784 -0.880 1.00 67.88 115 TRP A C 1
ATOM 924 O O . TRP A 1 115 ? -6.669 3.277 0.013 1.00 67.88 115 TRP A O 1
ATOM 934 N N . HIS A 1 116 ? -6.865 1.984 -1.822 1.00 67.62 116 HIS A N 1
ATOM 935 C CA . HIS A 1 116 ? -5.439 1.852 -2.084 1.00 67.62 116 HIS A CA 1
ATOM 936 C C . HIS A 1 116 ? -5.118 2.663 -3.344 1.00 67.62 116 HIS A C 1
ATOM 938 O O . HIS A 1 116 ? -5.796 2.529 -4.362 1.00 67.62 116 HIS A O 1
ATOM 944 N N . ALA A 1 117 ? -4.090 3.501 -3.279 1.00 58.94 117 ALA A N 1
ATOM 945 C CA . ALA A 1 117 ? -3.558 4.199 -4.440 1.00 58.94 117 ALA A CA 1
ATOM 946 C C . ALA A 1 117 ? -2.228 3.533 -4.803 1.00 58.94 117 ALA A C 1
ATOM 948 O O . ALA A 1 117 ? -1.201 3.872 -4.229 1.00 58.94 117 ALA A O 1
ATOM 949 N N . LEU A 1 118 ? -2.282 2.531 -5.686 1.00 59.66 118 LEU A N 1
ATOM 950 C CA . LEU A 1 118 ? -1.093 1.985 -6.349 1.00 59.66 118 LEU A CA 1
ATOM 951 C C . LEU A 1 118 ? -1.045 2.575 -7.762 1.00 59.66 118 LEU A C 1
ATOM 953 O O . LEU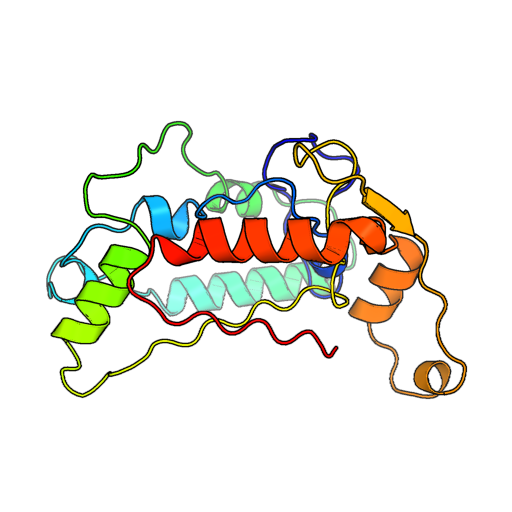 A 1 118 ? -2.098 2.728 -8.390 1.00 59.66 118 LEU A O 1
ATOM 957 N N . CYS A 1 119 ? 0.139 2.894 -8.286 1.00 54.91 119 CYS A N 1
ATOM 958 C CA . CYS A 1 119 ? 0.295 3.302 -9.682 1.00 54.91 119 CYS A CA 1
ATOM 959 C C . CYS A 1 119 ? -0.105 2.193 -10.652 1.00 54.91 119 CYS A C 1
ATOM 961 O O . CYS A 1 119 ? 0.714 1.368 -11.063 1.00 54.91 119 CYS A O 1
ATOM 963 N N . GLY A 1 120 ? -1.364 2.234 -11.077 1.00 54.22 120 GLY A N 1
ATOM 964 C CA . GLY A 1 120 ? -1.928 1.342 -12.077 1.00 54.22 120 GLY A CA 1
ATOM 965 C C . GLY A 1 120 ? -2.568 0.092 -11.479 1.00 54.22 120 GLY A C 1
ATOM 966 O O . GLY A 1 120 ? -2.218 -0.376 -10.398 1.00 54.22 120 GLY A O 1
ATOM 967 N N . ALA A 1 121 ? -3.518 -0.459 -12.234 1.00 55.47 121 ALA A N 1
ATOM 968 C CA . ALA A 1 121 ? -4.424 -1.530 -11.825 1.00 55.47 121 ALA A CA 1
ATOM 969 C C . ALA A 1 121 ? -3.742 -2.734 -11.129 1.00 55.47 121 ALA A C 1
ATOM 971 O O . ALA A 1 121 ? -4.297 -3.263 -10.171 1.00 55.47 121 ALA A O 1
ATOM 972 N N . TRP A 1 122 ? -2.537 -3.135 -11.548 1.00 67.69 122 TRP A N 1
ATOM 973 C CA . TRP A 1 122 ? -1.758 -4.251 -10.975 1.00 67.69 122 TRP A CA 1
ATOM 974 C C . TRP A 1 122 ? -0.275 -3.889 -10.759 1.00 67.69 122 TRP A C 1
ATOM 976 O O . TRP A 1 122 ? 0.628 -4.716 -10.928 1.00 67.69 122 TRP A O 1
ATOM 986 N N . GLY A 1 123 ? -0.021 -2.609 -10.487 1.00 72.44 123 GLY A N 1
ATOM 987 C CA . GLY A 1 123 ? 1.319 -2.055 -10.346 1.00 72.44 123 GLY A CA 1
ATOM 988 C C . GLY A 1 123 ? 1.894 -2.129 -8.937 1.00 72.44 123 GLY A C 1
ATOM 989 O O . GLY A 1 123 ? 1.261 -2.595 -7.995 1.00 72.44 123 GLY A O 1
ATOM 990 N N . GLU A 1 124 ? 3.130 -1.641 -8.828 1.00 79.81 124 GLU A N 1
ATOM 991 C CA . GLU A 1 124 ? 3.886 -1.509 -7.580 1.00 79.81 124 GLU A CA 1
ATOM 992 C C . GLU A 1 124 ? 4.098 -2.817 -6.797 1.00 79.81 124 GLU A C 1
ATOM 994 O O . GLU A 1 124 ? 4.370 -2.781 -5.604 1.00 79.81 124 GLU A O 1
ATOM 999 N N . VAL A 1 125 ? 4.072 -3.983 -7.447 1.00 86.50 125 VAL A N 1
ATOM 1000 C CA . VAL A 1 125 ? 4.465 -5.255 -6.815 1.00 86.50 125 VAL A CA 1
ATOM 1001 C C . VAL A 1 125 ? 5.966 -5.473 -6.964 1.00 86.50 125 VAL A C 1
ATOM 1003 O O . VAL A 1 125 ? 6.545 -5.298 -8.040 1.00 86.50 125 VAL A O 1
ATOM 1006 N N . ARG A 1 126 ? 6.628 -5.854 -5.871 1.00 86.69 126 ARG A N 1
ATOM 1007 C CA . ARG A 1 126 ? 8.068 -6.083 -5.853 1.00 86.69 126 ARG A CA 1
ATOM 1008 C C . ARG A 1 126 ? 8.405 -7.464 -6.439 1.00 86.69 126 ARG A C 1
ATOM 1010 O O . ARG A 1 126 ? 7.952 -8.477 -5.899 1.00 86.69 126 ARG A O 1
ATOM 1017 N N . PRO A 1 127 ? 9.245 -7.538 -7.490 1.00 88.19 127 PRO A N 1
ATOM 1018 C CA . PRO A 1 127 ? 9.642 -8.809 -8.094 1.00 88.19 127 PRO A CA 1
ATOM 1019 C C . PRO A 1 127 ? 10.214 -9.808 -7.085 1.00 88.19 127 PRO A C 1
ATOM 1021 O O . PRO A 1 127 ? 11.079 -9.453 -6.284 1.00 88.19 127 PRO A O 1
ATOM 1024 N N . GLY A 1 128 ? 9.763 -11.063 -7.158 1.00 85.44 128 GLY A N 1
ATOM 1025 C CA . GLY A 1 128 ? 10.327 -12.180 -6.390 1.00 85.44 128 GLY A CA 1
ATOM 1026 C C . GLY A 1 128 ? 10.016 -12.181 -4.892 1.00 85.44 128 GLY A C 1
ATOM 1027 O O . GLY A 1 128 ? 10.705 -12.86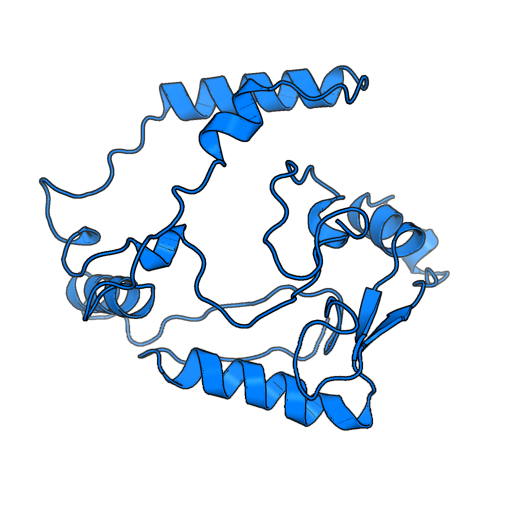9 -4.143 1.00 85.44 128 GLY A O 1
ATOM 1028 N N . THR A 1 129 ? 9.024 -11.407 -4.445 1.00 84.44 129 THR A N 1
ATOM 1029 C CA . THR A 1 129 ? 8.695 -11.292 -3.011 1.00 84.44 129 THR A CA 1
ATOM 1030 C C . THR A 1 129 ? 7.309 -11.788 -2.638 1.00 84.44 129 THR A C 1
ATOM 1032 O O . THR A 1 129 ? 7.113 -12.240 -1.514 1.00 84.44 129 THR A O 1
ATOM 1035 N N . THR A 1 130 ? 6.359 -11.733 -3.569 1.00 82.19 130 THR A N 1
ATOM 1036 C CA . THR A 1 130 ? 5.008 -12.243 -3.359 1.00 82.19 130 THR A CA 1
ATOM 1037 C C . THR A 1 130 ? 4.880 -13.609 -4.018 1.00 82.19 130 THR A C 1
ATOM 1039 O O . THR A 1 130 ? 4.954 -13.727 -5.241 1.00 82.19 130 THR A O 1
ATOM 1042 N N . ASP A 1 131 ? 4.711 -14.644 -3.198 1.00 81.56 131 ASP A N 1
ATOM 1043 C CA . ASP A 1 131 ? 4.567 -16.018 -3.674 1.00 81.56 131 ASP A CA 1
ATOM 1044 C C . ASP A 1 131 ? 3.397 -16.133 -4.659 1.00 81.56 131 ASP A C 1
ATOM 1046 O O . ASP A 1 131 ? 2.282 -15.691 -4.386 1.00 81.56 131 ASP A O 1
ATOM 1050 N N . GLY A 1 132 ? 3.652 -16.742 -5.817 1.00 84.38 132 GLY A N 1
ATOM 1051 C CA . GLY A 1 132 ? 2.628 -16.978 -6.838 1.00 84.38 132 GLY A CA 1
ATOM 1052 C C . GLY A 1 132 ? 2.328 -15.802 -7.771 1.00 84.38 132 GLY A C 1
ATOM 1053 O O . GLY A 1 132 ? 1.563 -16.003 -8.710 1.00 84.38 132 GLY A O 1
ATOM 1054 N N . LEU A 1 133 ? 2.949 -14.630 -7.588 1.00 88.75 133 LEU A N 1
ATOM 1055 C CA . LEU A 1 133 ? 2.858 -13.498 -8.519 1.00 88.75 133 LEU A CA 1
ATOM 1056 C C . LEU A 1 133 ? 4.211 -13.244 -9.189 1.00 88.75 133 LEU A C 1
ATOM 1058 O O . LEU A 1 133 ? 5.206 -12.967 -8.517 1.00 88.75 133 LEU A O 1
ATOM 1062 N N . ASP A 1 134 ? 4.248 -13.310 -10.520 1.00 90.12 134 ASP A N 1
ATOM 1063 C CA . ASP A 1 134 ? 5.412 -12.886 -11.289 1.00 90.12 134 ASP A CA 1
ATOM 1064 C C . ASP A 1 134 ? 5.277 -11.395 -11.597 1.00 90.12 134 ASP A C 1
ATOM 1066 O O . ASP A 1 134 ? 4.323 -10.955 -12.243 1.00 90.12 134 ASP A O 1
ATOM 1070 N N . ALA A 1 135 ? 6.215 -10.608 -11.078 1.00 90.12 135 ALA A N 1
ATOM 1071 C CA . ALA A 1 135 ? 6.228 -9.164 -11.229 1.00 90.12 135 ALA A CA 1
ATOM 1072 C C . ALA A 1 135 ? 7.560 -8.704 -11.805 1.00 90.12 135 ALA A C 1
ATOM 1074 O O . ALA A 1 135 ? 8.629 -9.189 -11.431 1.00 90.12 135 ALA A O 1
ATOM 1075 N N . LYS A 1 136 ? 7.504 -7.695 -12.673 1.00 90.00 136 LYS A N 1
ATOM 1076 C CA . LYS A 1 136 ? 8.681 -7.104 -13.304 1.00 90.00 136 LYS A CA 1
ATOM 1077 C C . LYS A 1 136 ? 8.623 -5.587 -13.259 1.00 90.00 136 LYS A C 1
ATOM 1079 O O . LYS A 1 136 ? 7.629 -4.969 -13.640 1.00 90.00 136 LYS A O 1
ATOM 1084 N N . VAL A 1 137 ? 9.742 -4.974 -12.872 1.00 88.12 137 VAL A N 1
ATOM 1085 C CA . VAL A 1 137 ? 9.897 -3.520 -12.975 1.00 88.12 137 VAL A CA 1
ATOM 1086 C C . VAL A 1 137 ? 9.934 -3.122 -14.449 1.00 88.12 137 VAL A C 1
ATOM 1088 O O . VAL A 1 137 ? 10.839 -3.493 -15.200 1.00 88.12 137 VAL A O 1
ATOM 1091 N N . THR A 1 138 ? 8.924 -2.363 -14.857 1.00 87.31 138 THR A N 1
ATOM 1092 C CA . THR A 1 138 ? 8.730 -1.875 -16.218 1.00 87.31 138 THR A CA 1
ATOM 1093 C C . THR A 1 138 ? 8.819 -0.360 -16.223 1.00 87.31 138 THR A C 1
ATOM 1095 O O . THR A 1 138 ? 8.141 0.327 -15.461 1.00 87.31 138 THR A O 1
ATOM 1098 N N . ARG A 1 139 ? 9.665 0.185 -17.097 1.00 84.50 139 ARG A N 1
ATOM 1099 C CA . ARG A 1 139 ? 9.836 1.632 -17.204 1.00 84.50 139 ARG A CA 1
ATOM 1100 C C . ARG A 1 139 ? 8.587 2.269 -17.807 1.00 84.50 139 ARG A C 1
ATOM 1102 O O . ARG A 1 139 ? 8.167 1.882 -18.898 1.00 84.50 139 ARG A O 1
ATOM 1109 N N . ALA A 1 140 ? 8.033 3.267 -17.128 1.00 84.00 140 ALA A N 1
ATOM 1110 C CA . ALA A 1 140 ? 6.925 4.035 -17.670 1.00 84.00 140 ALA A CA 1
ATOM 1111 C C . ALA A 1 140 ? 7.407 4.953 -18.800 1.00 84.00 140 ALA A C 1
ATOM 1113 O O . ALA A 1 140 ? 8.489 5.543 -18.738 1.00 84.00 140 ALA A O 1
ATOM 1114 N N . LYS A 1 141 ? 6.578 5.088 -19.836 1.00 84.94 141 LYS A N 1
ATOM 1115 C CA . LYS A 1 141 ? 6.773 6.072 -20.897 1.00 84.94 141 LYS A CA 1
ATOM 1116 C C . LYS A 1 141 ? 5.723 7.159 -20.742 1.00 84.94 141 LYS A C 1
ATOM 1118 O O . LYS A 1 141 ? 4.531 6.872 -20.813 1.00 84.94 141 LYS A O 1
ATOM 1123 N N . LEU A 1 142 ? 6.176 8.399 -20.589 1.00 83.25 142 LEU A N 1
ATOM 1124 C CA . LEU A 1 142 ? 5.279 9.540 -20.508 1.00 83.25 142 LEU A CA 1
ATOM 1125 C C . LEU A 1 142 ? 4.513 9.713 -21.826 1.00 83.25 142 LEU A C 1
ATOM 1127 O O . LEU A 1 142 ? 5.097 9.680 -22.914 1.00 83.25 142 LEU A O 1
ATOM 1131 N N . ALA A 1 143 ? 3.194 9.875 -21.737 1.00 84.62 143 ALA A N 1
ATOM 1132 C CA . ALA A 1 143 ? 2.375 10.187 -22.898 1.00 84.62 143 ALA A CA 1
ATOM 1133 C C . ALA A 1 143 ? 2.595 11.649 -23.316 1.00 84.62 143 ALA A C 1
ATOM 1135 O O . ALA A 1 143 ? 2.629 12.538 -22.470 1.00 84.62 143 ALA A O 1
ATOM 1136 N N . ALA A 1 144 ? 2.647 11.921 -24.623 1.00 84.38 144 ALA A N 1
ATOM 1137 C CA . ALA A 1 144 ? 2.918 13.265 -25.158 1.00 84.38 144 ALA A CA 1
ATOM 1138 C C . ALA A 1 144 ? 1.893 14.339 -24.729 1.00 84.38 144 ALA A C 1
ATOM 1140 O O . ALA A 1 144 ? 2.174 15.534 -24.798 1.00 84.38 144 ALA A O 1
ATOM 1141 N N . GLY A 1 145 ? 0.685 13.927 -24.325 1.00 82.94 145 GLY A N 1
ATOM 1142 C CA . GLY A 1 145 ? -0.321 14.825 -23.751 1.00 82.94 145 GLY A CA 1
ATOM 1143 C C . GLY A 1 145 ? -0.014 15.218 -22.305 1.00 82.94 145 GLY A C 1
ATOM 1144 O O . GLY A 1 145 ? -0.212 16.374 -21.948 1.00 82.94 145 GLY A O 1
ATOM 1145 N N . LEU A 1 146 ? 0.512 14.280 -21.510 1.00 78.50 146 LEU A N 1
ATOM 1146 C CA . LEU A 1 146 ? 0.887 14.498 -20.111 1.00 78.50 146 LEU A CA 1
ATOM 1147 C C . LEU A 1 146 ? 2.231 15.235 -19.997 1.00 78.50 146 LEU A C 1
ATOM 1149 O O . LEU A 1 146 ? 2.422 16.044 -19.106 1.00 78.50 146 LEU A O 1
ATOM 1153 N N . GLU A 1 147 ? 3.131 15.065 -20.966 1.00 78.56 147 GLU A N 1
ATOM 1154 C CA . GLU A 1 147 ? 4.389 15.830 -21.041 1.00 78.56 147 GLU A CA 1
ATOM 1155 C C . GLU A 1 147 ? 4.175 17.353 -21.100 1.00 78.56 147 GLU A C 1
ATOM 1157 O O . GLU A 1 147 ? 5.039 18.128 -20.704 1.00 78.56 147 GLU A O 1
ATOM 1162 N N . LYS A 1 148 ? 3.013 17.798 -21.590 1.00 79.06 148 LYS A N 1
ATOM 1163 C CA . LYS A 1 148 ? 2.677 19.223 -21.715 1.00 79.06 148 LYS A CA 1
ATOM 1164 C C . LYS A 1 148 ? 1.930 19.784 -20.506 1.00 79.06 148 LYS A C 1
ATOM 1166 O O . LYS A 1 148 ? 1.526 20.946 -20.547 1.00 79.06 148 LYS A O 1
ATOM 1171 N N . THR A 1 149 ? 1.683 18.974 -19.478 1.00 77.31 149 THR A N 1
ATOM 1172 C CA . THR A 1 149 ? 1.029 19.432 -18.249 1.00 77.31 149 THR A CA 1
ATOM 1173 C C . THR A 1 149 ? 2.057 19.950 -17.245 1.00 77.31 149 THR A C 1
ATOM 1175 O O . THR A 1 149 ? 3.210 20.195 -17.589 1.00 77.31 149 THR A O 1
ATOM 1178 N N . ILE A 1 150 ? 1.630 20.186 -16.004 1.00 71.50 150 ILE A N 1
ATOM 1179 C CA . ILE A 1 150 ? 2.540 20.569 -14.927 1.00 71.50 150 ILE A CA 1
ATOM 1180 C C . ILE A 1 150 ? 3.590 19.469 -14.710 1.00 71.50 150 ILE A C 1
ATOM 1182 O O . ILE A 1 150 ? 3.266 18.286 -14.808 1.00 71.50 150 ILE A O 1
ATOM 1186 N N . ASN A 1 151 ? 4.834 19.870 -14.436 1.00 76.56 151 ASN A N 1
ATOM 1187 C CA . ASN A 1 151 ? 5.866 18.933 -14.003 1.00 76.56 151 ASN A CA 1
ATOM 1188 C C . ASN A 1 151 ? 5.470 18.368 -12.641 1.00 76.56 151 ASN A C 1
ATOM 1190 O O . ASN A 1 151 ? 5.144 19.131 -11.729 1.00 76.56 151 ASN A O 1
ATOM 1194 N N . ASP A 1 152 ? 5.523 17.049 -12.523 1.00 76.75 152 ASP A N 1
ATOM 1195 C CA . ASP A 1 152 ? 5.086 16.320 -11.345 1.00 76.75 152 ASP A CA 1
ATOM 1196 C C . ASP A 1 152 ? 6.213 15.384 -10.887 1.00 76.75 152 ASP A C 1
ATOM 1198 O O . ASP A 1 152 ? 6.703 14.552 -11.654 1.00 76.75 152 ASP A O 1
ATOM 1202 N N . LEU A 1 153 ? 6.643 15.550 -9.633 1.00 73.75 153 LEU A N 1
ATOM 1203 C CA . LEU A 1 153 ? 7.725 14.759 -9.048 1.00 73.75 153 LEU A CA 1
ATOM 1204 C C . LEU A 1 153 ? 7.359 13.276 -8.949 1.00 73.75 153 LEU A C 1
ATOM 1206 O O . LEU A 1 153 ? 8.237 12.434 -9.116 1.00 73.75 153 LEU A O 1
ATOM 1210 N N . ASP A 1 154 ? 6.091 12.944 -8.713 1.00 71.94 154 ASP A N 1
ATOM 1211 C CA . ASP A 1 154 ? 5.628 11.559 -8.688 1.00 71.94 154 ASP A CA 1
ATOM 1212 C C . ASP A 1 154 ? 5.806 10.933 -10.085 1.00 71.94 154 ASP A C 1
ATOM 1214 O O . ASP A 1 154 ? 6.339 9.829 -10.221 1.00 71.94 154 ASP A O 1
ATOM 1218 N N . VAL A 1 155 ? 5.472 11.677 -11.147 1.00 75.94 155 VAL A N 1
ATOM 1219 C CA . VAL A 1 155 ? 5.656 11.238 -12.542 1.00 75.94 155 VAL A CA 1
ATOM 1220 C C . VAL A 1 155 ? 7.134 11.038 -12.884 1.00 75.94 155 VAL A C 1
ATOM 1222 O O . VAL A 1 155 ? 7.494 10.016 -13.476 1.00 75.94 155 VAL A O 1
ATOM 1225 N N . ASP A 1 156 ? 8.005 11.967 -12.488 1.00 80.00 156 ASP A N 1
ATOM 1226 C CA . ASP A 1 156 ? 9.449 11.857 -12.719 1.00 80.00 156 ASP A CA 1
ATOM 1227 C C . ASP A 1 156 ? 10.038 10.613 -12.038 1.00 80.00 156 ASP A C 1
ATOM 1229 O O . ASP A 1 156 ? 10.823 9.875 -12.646 1.00 80.00 156 ASP A O 1
ATOM 1233 N N . MET A 1 157 ? 9.618 10.335 -10.802 1.00 78.75 157 MET A N 1
ATOM 1234 C CA . MET A 1 157 ? 10.070 9.168 -10.046 1.00 78.75 157 MET A CA 1
ATOM 1235 C C . MET A 1 157 ? 9.575 7.858 -10.667 1.00 78.75 157 MET A C 1
ATOM 1237 O O . MET A 1 157 ? 10.356 6.913 -10.787 1.00 78.75 157 MET A O 1
ATOM 1241 N N . ILE A 1 158 ? 8.340 7.810 -11.173 1.00 78.75 158 ILE A N 1
ATOM 1242 C CA . ILE A 1 158 ? 7.817 6.655 -11.921 1.00 78.75 158 ILE A CA 1
ATOM 1243 C C . ILE A 1 158 ? 8.619 6.416 -13.215 1.00 78.75 158 ILE A C 1
ATOM 1245 O O . ILE A 1 158 ? 8.935 5.273 -13.559 1.00 78.75 158 ILE A O 1
ATOM 1249 N N . ILE A 1 159 ? 8.980 7.472 -13.952 1.00 81.94 159 ILE A N 1
ATOM 1250 C CA . ILE A 1 159 ? 9.768 7.363 -15.196 1.00 81.94 159 ILE A CA 1
ATOM 1251 C C . ILE A 1 159 ? 11.195 6.866 -14.920 1.00 81.94 159 ILE A C 1
ATOM 1253 O O . ILE A 1 159 ? 11.773 6.139 -15.743 1.00 81.94 159 ILE A O 1
ATOM 1257 N N . GLN A 1 160 ? 11.780 7.280 -13.794 1.00 80.50 160 GLN A N 1
ATOM 1258 C CA . GLN A 1 160 ? 13.131 6.896 -13.391 1.00 80.50 160 GLN A CA 1
ATOM 1259 C C . GLN A 1 160 ? 13.179 5.484 -12.802 1.00 80.50 160 GLN A C 1
ATOM 1261 O O . GLN A 1 160 ? 13.996 4.675 -13.240 1.00 80.50 160 GLN A O 1
ATOM 1266 N N . GLY A 1 161 ? 12.308 5.185 -11.837 1.00 77.12 161 GLY A N 1
ATOM 1267 C CA . GLY A 1 161 ? 12.324 3.932 -11.085 1.00 77.12 161 GLY A CA 1
ATOM 1268 C C . GLY A 1 161 ? 11.484 2.808 -11.683 1.00 77.12 161 GLY A C 1
ATOM 1269 O O . GLY A 1 161 ? 11.754 1.644 -11.405 1.00 77.12 161 GLY A O 1
ATOM 1270 N N . GLY A 1 162 ? 10.507 3.121 -12.535 1.00 82.38 162 GLY A N 1
ATOM 1271 C CA . GLY A 1 162 ? 9.615 2.140 -13.149 1.00 82.38 162 GLY A CA 1
ATOM 1272 C C . GLY A 1 162 ? 8.579 1.548 -12.188 1.00 82.38 162 GLY A C 1
ATOM 1273 O O . GLY A 1 162 ? 8.708 1.600 -10.967 1.00 82.38 162 GLY A O 1
ATOM 1274 N N . ILE A 1 163 ? 7.549 0.932 -12.759 1.00 84.81 163 ILE A N 1
ATOM 1275 C CA . ILE A 1 163 ? 6.420 0.341 -12.034 1.00 84.81 163 ILE A CA 1
ATOM 1276 C C . ILE A 1 163 ? 6.619 -1.172 -11.958 1.00 84.81 163 ILE A C 1
ATOM 1278 O O . ILE A 1 163 ? 6.931 -1.806 -12.965 1.00 84.81 163 ILE A O 1
ATOM 1282 N N . GLY A 1 164 ? 6.443 -1.759 -10.774 1.00 86.44 164 GLY A N 1
ATOM 1283 C CA . GLY A 1 164 ? 6.439 -3.214 -10.603 1.00 86.44 164 GLY A CA 1
ATOM 1284 C C . GLY A 1 164 ? 5.126 -3.813 -11.097 1.00 86.44 164 GLY A C 1
ATOM 1285 O O . GLY A 1 164 ? 4.149 -3.811 -10.362 1.00 86.44 164 GLY A O 1
ATOM 1286 N N . LEU A 1 165 ? 5.075 -4.267 -12.346 1.00 88.19 165 LEU A N 1
ATOM 1287 C CA . LEU A 1 165 ? 3.850 -4.802 -12.940 1.00 88.19 165 LEU A CA 1
ATOM 1288 C C . LEU A 1 165 ? 3.813 -6.317 -12.786 1.00 88.19 165 LEU A C 1
ATOM 1290 O O . LEU A 1 165 ? 4.763 -6.989 -13.189 1.00 88.19 165 LEU A O 1
ATOM 1294 N N . VAL A 1 166 ? 2.707 -6.832 -12.253 1.00 90.06 166 VAL A N 1
ATOM 1295 C CA . VAL A 1 166 ? 2.367 -8.258 -12.335 1.00 90.06 166 VAL A CA 1
ATOM 1296 C C . VAL A 1 166 ? 2.043 -8.639 -13.784 1.00 90.06 166 VAL A C 1
ATOM 1298 O O . VAL A 1 166 ? 1.527 -7.815 -14.548 1.00 90.06 166 VAL A O 1
ATOM 1301 N N . GLU A 1 167 ? 2.346 -9.877 -14.175 1.00 89.62 167 GLU A N 1
ATOM 1302 C CA . GLU A 1 167 ? 1.945 -10.408 -15.478 1.00 89.62 167 GLU A CA 1
ATOM 1303 C C . GLU A 1 167 ? 0.413 -10.312 -15.668 1.00 89.62 167 GLU A C 1
ATOM 1305 O O . GLU A 1 167 ? -0.353 -10.678 -14.771 1.00 89.62 167 GLU A O 1
ATOM 1310 N N . PRO A 1 168 ? -0.093 -9.843 -16.828 1.00 88.94 168 PRO A N 1
ATOM 1311 C CA . PRO A 1 168 ? -1.526 -9.585 -17.006 1.00 88.94 168 PRO A CA 1
ATOM 1312 C C . PRO A 1 168 ? -2.440 -10.799 -16.780 1.00 88.94 168 PRO A C 1
ATOM 1314 O O . PRO A 1 168 ? -3.607 -10.637 -16.430 1.00 88.94 168 PRO A O 1
ATOM 1317 N N . ASN A 1 169 ? -1.931 -12.018 -16.978 1.00 90.88 169 ASN A N 1
ATOM 1318 C CA . ASN A 1 169 ? -2.671 -13.257 -16.721 1.00 90.88 169 ASN A CA 1
ATOM 1319 C C . ASN A 1 169 ? -2.844 -13.569 -15.221 1.00 90.88 169 ASN A C 1
ATOM 1321 O O . ASN A 1 169 ? -3.726 -14.354 -14.888 1.00 90.88 169 ASN A O 1
ATOM 1325 N N . GLN A 1 170 ? -2.056 -12.941 -14.345 1.00 90.56 17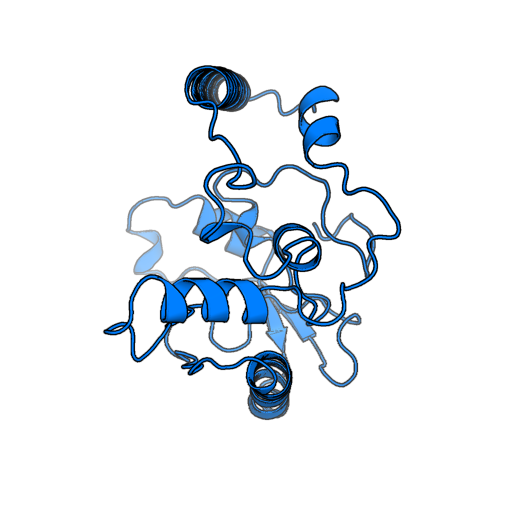0 GLN A N 1
ATOM 1326 C CA . GLN A 1 170 ? -2.097 -13.078 -12.885 1.00 90.56 170 GLN A CA 1
ATOM 1327 C C . GLN A 1 170 ? -2.791 -11.891 -12.198 1.00 90.56 170 GLN A C 1
ATOM 1329 O O . GLN A 1 170 ? -2.847 -11.824 -10.972 1.00 90.56 170 GLN A O 1
ATOM 1334 N N . ALA A 1 171 ? -3.362 -10.949 -12.960 1.00 87.38 171 ALA A N 1
ATOM 1335 C CA . ALA A 1 171 ? -4.076 -9.805 -12.388 1.00 87.38 171 ALA A CA 1
ATOM 1336 C C . ALA A 1 171 ? -5.240 -10.245 -11.479 1.00 87.38 171 ALA A C 1
ATOM 1338 O O . ALA A 1 171 ? -5.461 -9.655 -10.424 1.00 87.38 171 ALA A O 1
ATOM 1339 N N . ALA A 1 172 ? -5.955 -11.310 -11.857 1.00 86.00 172 ALA A N 1
ATOM 1340 C CA . ALA A 1 172 ? -7.011 -11.884 -11.025 1.00 86.00 172 ALA A CA 1
ATOM 1341 C C . ALA A 1 172 ? -6.458 -12.440 -9.703 1.00 86.00 172 ALA A C 1
ATOM 1343 O O . ALA A 1 172 ? -7.034 -12.173 -8.653 1.00 86.00 172 ALA A O 1
ATOM 1344 N N . ASP A 1 173 ? -5.320 -13.136 -9.743 1.00 89.06 173 ASP A N 1
ATOM 1345 C CA . ASP A 1 173 ? -4.674 -13.708 -8.557 1.00 89.06 173 ASP A CA 1
ATOM 1346 C C . ASP A 1 173 ? -4.178 -12.617 -7.599 1.00 89.06 173 ASP A C 1
ATOM 1348 O O . ASP A 1 173 ? -4.287 -12.760 -6.378 1.00 89.06 173 ASP A O 1
ATOM 1352 N N . LEU A 1 174 ? -3.686 -11.494 -8.139 1.00 87.12 174 LEU A N 1
ATOM 1353 C CA . LEU A 1 174 ? -3.304 -10.325 -7.347 1.00 87.12 174 LEU A CA 1
ATOM 1354 C C . LEU A 1 174 ? -4.512 -9.762 -6.589 1.00 87.12 174 LEU A C 1
ATOM 1356 O O . LEU A 1 174 ? -4.453 -9.604 -5.368 1.00 87.12 174 LEU A O 1
ATOM 1360 N N . TYR A 1 175 ? -5.613 -9.482 -7.292 1.00 84.62 175 TYR A N 1
ATOM 1361 C CA . TYR A 1 175 ? -6.817 -8.942 -6.659 1.00 84.62 175 TYR A CA 1
ATOM 1362 C C . TYR A 1 175 ? -7.457 -9.926 -5.686 1.00 84.62 175 TYR A C 1
ATOM 1364 O O . TYR A 1 175 ? -7.928 -9.514 -4.628 1.00 84.62 175 TYR A O 1
ATOM 1372 N N . GLU A 1 176 ? -7.447 -11.217 -6.005 1.00 86.12 176 GLU A N 1
ATOM 1373 C CA . GLU A 1 176 ? -7.950 -12.251 -5.108 1.00 86.12 176 GLU A CA 1
ATOM 1374 C C . GLU A 1 176 ? -7.102 -12.331 -3.837 1.00 86.12 176 GLU A C 1
ATOM 1376 O O . GLU A 1 176 ? -7.652 -12.402 -2.743 1.00 86.12 176 GLU A O 1
ATOM 1381 N N . SER A 1 177 ? -5.775 -12.220 -3.945 1.00 85.44 177 SER A N 1
ATOM 1382 C CA . SER A 1 177 ? -4.877 -12.173 -2.783 1.00 85.44 177 SER A CA 1
ATOM 1383 C C . SER A 1 177 ? -5.153 -10.950 -1.903 1.00 85.44 177 SER A C 1
ATOM 1385 O O . SER A 1 177 ? -5.252 -11.073 -0.680 1.00 85.44 177 SER A O 1
ATOM 1387 N N . MET A 1 178 ? -5.352 -9.777 -2.519 1.00 81.94 178 MET A N 1
ATOM 1388 C CA . MET A 1 178 ? -5.733 -8.544 -1.820 1.00 81.94 178 MET A CA 1
ATOM 1389 C C . MET A 1 178 ? -7.075 -8.690 -1.097 1.00 81.94 178 MET A C 1
ATOM 1391 O O . MET A 1 178 ? -7.189 -8.367 0.086 1.00 81.94 178 MET A O 1
ATOM 1395 N N . HIS A 1 179 ? -8.095 -9.184 -1.798 1.00 79.12 179 HIS A N 1
ATOM 1396 C CA . HIS A 1 179 ? -9.435 -9.357 -1.248 1.00 79.12 179 HIS A CA 1
ATOM 1397 C C . HIS A 1 179 ? -9.488 -10.441 -0.18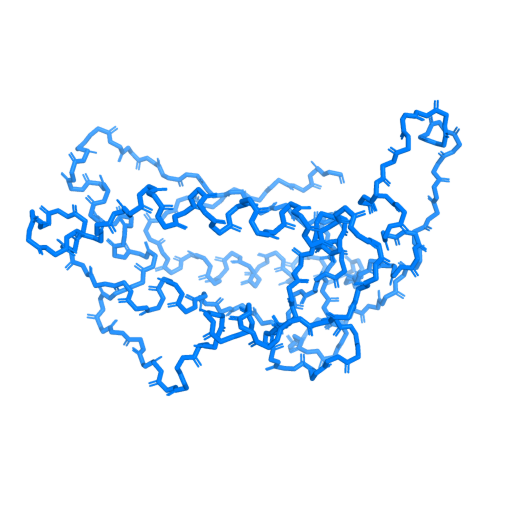0 1.00 79.12 179 HIS A C 1
ATOM 1399 O O . HIS A 1 179 ? -10.104 -10.221 0.856 1.00 79.12 179 HIS A O 1
ATOM 1405 N N . SER A 1 180 ? -8.818 -11.573 -0.380 1.00 81.50 180 SER A N 1
ATOM 1406 C CA . SER A 1 180 ? -8.713 -12.638 0.617 1.00 81.50 180 SER A CA 1
ATOM 1407 C C . SER A 1 180 ? -8.047 -12.130 1.894 1.00 81.50 180 SER A C 1
ATOM 1409 O O . SER A 1 180 ? -8.515 -12.425 2.994 1.00 81.50 180 SER A O 1
ATOM 1411 N N . TYR A 1 181 ? -6.998 -11.310 1.764 1.00 79.19 181 TYR A N 1
ATOM 1412 C CA . TYR A 1 181 ? -6.349 -10.686 2.911 1.00 79.19 181 TYR A CA 1
ATOM 1413 C C . TYR A 1 181 ? -7.273 -9.706 3.642 1.00 79.19 181 TYR A C 1
ATOM 1415 O O . TYR A 1 181 ? -7.360 -9.741 4.865 1.00 79.19 181 TYR A O 1
ATOM 1423 N N . LEU A 1 182 ? -7.979 -8.833 2.919 1.00 73.94 182 LEU A N 1
ATOM 1424 C CA . LEU A 1 182 ? -8.840 -7.820 3.536 1.00 73.94 182 LEU A CA 1
ATOM 1425 C C . LEU A 1 182 ? -10.201 -8.371 3.992 1.00 73.94 182 LEU A C 1
ATOM 1427 O O . LEU A 1 182 ? -10.798 -7.822 4.913 1.00 73.94 182 LEU A O 1
ATOM 1431 N N . GLY A 1 183 ? -10.679 -9.467 3.406 1.00 70.56 183 GLY A N 1
ATOM 1432 C CA . GLY A 1 183 ? -11.962 -10.104 3.713 1.00 70.56 183 GLY A CA 1
ATOM 1433 C C . GLY A 1 183 ? -12.031 -10.730 5.107 1.00 70.56 183 GLY A C 1
ATOM 1434 O O . GLY A 1 183 ? -13.115 -11.058 5.583 1.00 70.56 183 GLY A O 1
ATOM 1435 N N . ILE A 1 184 ? -10.894 -10.854 5.798 1.00 67.94 184 ILE A N 1
ATOM 1436 C CA . ILE A 1 184 ? -10.852 -11.229 7.219 1.00 67.94 184 ILE A CA 1
ATOM 1437 C C . ILE A 1 184 ? -11.279 -10.074 8.144 1.00 67.94 184 ILE A C 1
ATOM 1439 O O . ILE A 1 184 ? -11.450 -10.284 9.345 1.00 67.94 184 ILE A O 1
ATOM 1443 N N . LEU A 1 185 ? -11.417 -8.853 7.612 1.00 66.19 185 LEU A N 1
ATOM 1444 C CA . LEU A 1 185 ? -11.800 -7.654 8.353 1.00 66.19 185 LEU A CA 1
ATOM 1445 C C . LEU A 1 185 ? -13.310 -7.379 8.203 1.00 66.19 185 LEU A C 1
ATOM 1447 O O . LEU A 1 185 ? -13.876 -7.619 7.139 1.00 66.19 185 LEU A O 1
ATOM 1451 N N . PRO A 1 186 ? -13.984 -6.825 9.229 1.00 62.19 186 PRO A N 1
ATOM 1452 C CA . PRO A 1 186 ? -15.417 -6.504 9.197 1.00 62.19 186 PRO A CA 1
ATOM 1453 C C . PRO A 1 186 ? -15.719 -5.219 8.391 1.00 62.19 186 PRO A C 1
ATOM 1455 O O . PRO A 1 186 ? -16.336 -4.271 8.897 1.00 62.19 186 PRO A O 1
ATOM 1458 N N . MET A 1 187 ? -15.256 -5.174 7.140 1.00 64.38 187 MET A N 1
ATOM 1459 C CA . MET A 1 187 ? -15.245 -4.003 6.264 1.00 64.38 187 MET A CA 1
ATOM 1460 C C . MET A 1 187 ? -15.570 -4.381 4.813 1.00 64.38 187 MET A C 1
ATOM 1462 O O . MET A 1 187 ? -15.192 -5.454 4.349 1.00 64.38 187 MET A O 1
ATOM 1466 N N . TRP A 1 188 ? -16.236 -3.482 4.083 1.00 48.75 188 TRP A N 1
ATOM 1467 C CA . TRP A 1 188 ? -16.411 -3.614 2.638 1.00 48.75 188 TRP A CA 1
ATOM 1468 C C . TRP A 1 188 ? -15.175 -3.105 1.905 1.00 48.75 188 TRP A C 1
ATOM 1470 O O . TRP A 1 1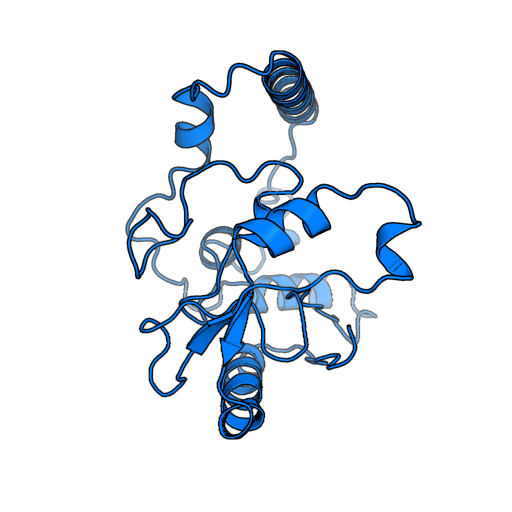88 ? -14.729 -1.976 2.101 1.00 48.75 188 TRP A O 1
ATOM 1480 N N . VAL A 1 189 ? -14.632 -3.947 1.033 1.00 55.59 189 VAL A N 1
ATOM 1481 C CA . VAL A 1 189 ? -13.468 -3.618 0.215 1.00 55.59 189 VAL A CA 1
ATOM 1482 C C . VAL A 1 189 ? -13.948 -3.413 -1.210 1.00 55.59 189 VAL A C 1
ATOM 1484 O O . VAL A 1 189 ? -14.514 -4.320 -1.816 1.00 55.59 189 VAL A O 1
ATOM 1487 N N . SER A 1 190 ? -13.726 -2.215 -1.742 1.00 48.16 190 SER A N 1
ATOM 1488 C CA . SER A 1 190 ? -13.930 -1.923 -3.155 1.00 48.16 190 SER A CA 1
ATOM 1489 C C . SER A 1 190 ? -12.583 -1.576 -3.759 1.00 48.16 190 SER A C 1
ATOM 1491 O O . SER A 1 190 ? -12.006 -0.536 -3.448 1.00 48.16 190 SER A O 1
ATOM 1493 N N . VAL A 1 191 ? -12.092 -2.432 -4.646 1.00 52.12 191 VAL A N 1
ATOM 1494 C CA . VAL A 1 191 ? -10.928 -2.120 -5.470 1.00 52.12 191 VAL A CA 1
ATOM 1495 C C . VAL A 1 191 ? -11.400 -1.337 -6.689 1.00 52.12 191 VAL A C 1
ATOM 1497 O O . VAL A 1 191 ? -12.292 -1.780 -7.411 1.00 52.12 191 VAL A O 1
ATOM 1500 N N . CYS A 1 192 ? -10.830 -0.152 -6.905 1.00 41.81 192 CYS A N 1
ATOM 1501 C CA . CYS A 1 192 ? -11.044 0.613 -8.128 1.00 41.81 192 CYS A CA 1
ATOM 1502 C C . CYS A 1 192 ? -9.941 0.234 -9.129 1.00 41.81 192 CYS A C 1
ATOM 1504 O O . CYS A 1 192 ? -8.797 0.634 -8.923 1.00 41.81 192 CYS A O 1
ATOM 1506 N N . PRO A 1 193 ? -10.241 -0.505 -10.212 1.00 41.22 193 PRO A N 1
ATOM 1507 C CA . PRO A 1 193 ? -9.233 -0.874 -11.207 1.00 41.22 193 PRO A CA 1
ATOM 1508 C C . PRO A 1 193 ? -8.864 0.277 -12.161 1.00 41.22 193 PRO A C 1
ATOM 1510 O O . PRO A 1 193 ? -8.077 0.071 -13.080 1.00 41.22 193 PRO A O 1
ATOM 1513 N N . TRP A 1 194 ? -9.432 1.476 -11.982 1.00 26.09 194 TRP A N 1
ATOM 1514 C CA . TRP A 1 194 ? -9.215 2.626 -12.862 1.00 26.09 194 TRP A CA 1
ATOM 1515 C C . TRP A 1 194 ? -8.383 3.712 -12.168 1.00 26.09 194 TRP A C 1
ATOM 1517 O O . TRP A 1 194 ? -8.933 4.584 -11.493 1.00 26.09 194 TRP A O 1
ATOM 1527 N N . CYS A 1 195 ? -7.071 3.666 -12.400 1.00 34.50 195 CYS A N 1
ATOM 1528 C CA . CYS A 1 195 ? -6.191 4.831 -12.492 1.00 34.50 195 CYS A CA 1
ATOM 1529 C C . CYS A 1 195 ? -5.354 4.687 -13.767 1.00 34.50 195 CYS A C 1
ATOM 1531 O O . CYS A 1 195 ? -4.813 3.577 -13.984 1.00 34.50 195 CYS A O 1
#

Secondary structure (DSSP, 8-state):
-TTS-TTS---S---TTGGGG--B------HHHHT--TTTTT-TTTSPPP-HHHHHHHHHHHHHHHHT------HHHHHHS-PPTT----TT-SHHHHHHHHHHH-TT----EE----SSTT--BPTTTSTT--EEEE-----TTTTTS---HHHHHHHHH-EEEEPGGGHHHHHHHHHHHHTTSSSEE------

Sequence (195 aa):
MDHDNPFQDSKDLTTLGSQMLCRLYRFQENDKFVKYEAGVMSSPDHAPKFDQEKHDKMFQEMVALADNRDISYSPKTIEYLKEEEGVERSRGGGLGALVGDLKEKFPKLDDVYVWHALCGAWGEVRPGTTDGLDAKVTRAKLAAGLEKTINDLDVDMIIQGGIGLVEPNQAADLYESMHSYLGILPMWVSVCPWC

Radius of gyration: 19.33 Å; chains: 1; bounding box: 47×40×55 Å

pLDDT: mean 72.62, std 14.31, range [26.09, 93.31]

InterPro domains:
  IPR008811 Glycosyl hydrolases 36 [PF05691] (6-182)
  IPR008811 Glycosyl hydrolases 36 [PTHR31268] (5-182)